Protein AF-A0A167XV17-F1 (afdb_monomer_lite)

pLDDT: mean 75.85, std 17.51, range [27.77, 93.88]

Secondary structure (DSSP, 8-state):
--SGGGT--HHHHHHTTS---EESSHHHHS---TTS--TT-EE--TTTHHHHHHHHHHHHHHHTTTPPPEEEE--HHHHHHTTSS-HHHHHHHHHHHHHHSSEEEEEEE--HHHHH---SHHHHHHHHHHHHHHHH-SEEEEEE--TT--BTTB-EEEEEEESS-EEEEEE---GGG--TT-----SEEEEEEEE-TTS-GGGS------------

Structure (mmCIF, N/CA/C/O backbone):
data_AF-A0A167XV17-F1
#
_entry.id   AF-A0A167XV17-F1
#
loop_
_atom_site.group_PDB
_atom_site.id
_atom_site.type_symbol
_atom_site.label_atom_id
_atom_site.label_alt_id
_atom_site.label_comp_id
_atom_site.label_asym_id
_atom_site.label_entity_id
_atom_site.label_seq_id
_atom_site.pdbx_PDB_ins_code
_atom_site.Cartn_x
_atom_site.Cartn_y
_atom_site.Cartn_z
_atom_site.occupancy
_atom_site.B_iso_or_equiv
_atom_site.auth_seq_id
_atom_site.auth_comp_id
_atom_site.auth_asym_id
_atom_site.auth_atom_id
_atom_site.pdbx_PDB_model_num
ATOM 1 N N . MET A 1 1 ? -15.671 -3.906 -5.254 1.00 39.69 1 MET A N 1
ATOM 2 C CA . MET A 1 1 ? -16.755 -4.899 -5.472 1.00 39.69 1 MET A CA 1
ATOM 3 C C . MET A 1 1 ? -16.238 -6.331 -5.742 1.00 39.69 1 MET A C 1
ATOM 5 O O . MET A 1 1 ? -17.002 -7.164 -6.201 1.00 39.69 1 MET A O 1
ATOM 9 N N . LEU A 1 2 ? -14.975 -6.669 -5.424 1.00 52.19 2 LEU A N 1
ATOM 10 C CA . LEU A 1 2 ? -14.403 -8.006 -5.691 1.00 52.19 2 LEU A CA 1
ATOM 11 C C . LEU A 1 2 ? -14.529 -8.989 -4.507 1.00 52.19 2 LEU A C 1
ATOM 13 O O . LEU A 1 2 ? -14.628 -10.195 -4.718 1.00 52.19 2 LEU A O 1
ATOM 17 N N . ILE A 1 3 ? -14.592 -8.495 -3.265 1.00 57.12 3 ILE A N 1
ATOM 18 C CA . ILE A 1 3 ? -14.511 -9.328 -2.049 1.00 57.12 3 ILE A CA 1
ATOM 19 C C . ILE A 1 3 ? -15.823 -10.078 -1.737 1.00 57.12 3 ILE A C 1
ATOM 21 O O . ILE A 1 3 ? -15.774 -11.245 -1.350 1.00 57.12 3 ILE A O 1
ATOM 25 N N . CYS A 1 4 ? -16.995 -9.482 -1.996 1.00 45.84 4 CYS A N 1
ATOM 26 C CA . CYS A 1 4 ? -18.289 -10.138 -1.741 1.00 45.84 4 CYS A CA 1
ATOM 27 C C . CYS A 1 4 ? -18.496 -11.410 -2.585 1.00 45.84 4 CYS A C 1
ATOM 29 O O . CYS A 1 4 ? -19.178 -12.336 -2.155 1.00 45.84 4 CYS A O 1
ATOM 31 N N . SER A 1 5 ? -17.849 -11.499 -3.754 1.00 49.81 5 SER A N 1
ATOM 32 C CA . SER A 1 5 ? -17.894 -12.687 -4.621 1.00 49.81 5 SER A CA 1
ATOM 33 C C . SER A 1 5 ? -17.217 -13.924 -4.007 1.00 49.81 5 SER A C 1
ATOM 35 O O . SER A 1 5 ? -17.479 -15.046 -4.431 1.00 49.81 5 SER A O 1
ATOM 37 N N . LYS A 1 6 ? -16.366 -13.739 -2.987 1.00 59.59 6 LYS A N 1
ATOM 38 C CA . LYS A 1 6 ? -15.606 -14.807 -2.317 1.00 59.59 6 LYS A CA 1
ATOM 39 C C . LYS A 1 6 ? -16.264 -15.303 -1.024 1.00 59.59 6 LYS A C 1
ATOM 41 O O . LYS A 1 6 ? -15.607 -15.950 -0.216 1.00 59.59 6 LYS A O 1
ATOM 46 N N . GLY A 1 7 ? -17.552 -15.010 -0.825 1.00 64.00 7 GLY A N 1
ATOM 47 C CA . GLY A 1 7 ? -18.313 -15.447 0.354 1.00 64.00 7 GLY A CA 1
ATOM 48 C C . GLY A 1 7 ? -18.037 -14.629 1.617 1.00 64.00 7 GLY A C 1
ATOM 49 O O . GLY A 1 7 ? -18.410 -15.044 2.712 1.00 64.00 7 GLY A O 1
ATOM 50 N N . LEU A 1 8 ? -17.385 -13.473 1.475 1.00 74.25 8 LEU A N 1
ATOM 51 C CA . LEU A 1 8 ? -17.054 -12.578 2.576 1.00 74.25 8 LEU A CA 1
ATOM 52 C C . LEU A 1 8 ? -18.022 -11.389 2.550 1.00 74.25 8 LEU A C 1
ATOM 54 O O . LEU A 1 8 ? -17.915 -10.499 1.708 1.00 74.25 8 LEU A O 1
ATOM 58 N N . ASP A 1 9 ? -19.011 -11.420 3.443 1.00 82.19 9 ASP A N 1
ATOM 59 C CA . ASP A 1 9 ? -20.058 -10.398 3.540 1.00 82.19 9 ASP A CA 1
ATOM 60 C C . ASP A 1 9 ? -19.530 -9.148 4.261 1.00 82.19 9 ASP A C 1
ATOM 62 O O . ASP A 1 9 ? -19.555 -9.040 5.492 1.00 82.19 9 ASP A O 1
ATOM 66 N N . LEU A 1 10 ? -19.016 -8.206 3.467 1.00 82.50 10 LEU A N 1
ATOM 67 C CA . LEU A 1 10 ? -18.483 -6.937 3.957 1.00 82.50 10 LEU A CA 1
ATOM 68 C C . LEU A 1 10 ? -19.549 -6.069 4.628 1.00 82.50 10 LEU A C 1
ATOM 70 O O . LEU A 1 10 ? -19.230 -5.389 5.600 1.00 82.50 10 LEU A O 1
ATOM 74 N N . ASP A 1 11 ? -20.802 -6.134 4.175 1.00 83.00 11 ASP A N 1
ATOM 75 C CA . ASP A 1 11 ? -21.888 -5.331 4.737 1.00 83.00 11 ASP A CA 1
ATOM 76 C C . ASP A 1 11 ? -22.218 -5.800 6.158 1.00 83.00 11 ASP A C 1
ATOM 78 O O . ASP A 1 11 ? -22.408 -4.995 7.075 1.00 83.00 11 ASP A O 1
ATOM 82 N N . SER A 1 12 ? -22.244 -7.118 6.376 1.00 85.62 12 SER A N 1
ATOM 83 C CA . SER A 1 12 ? -22.399 -7.691 7.715 1.00 85.62 12 SER A CA 1
ATOM 84 C C . SER A 1 12 ? -21.211 -7.371 8.622 1.00 85.62 12 SER A C 1
ATOM 86 O O . SER A 1 12 ? -21.411 -7.060 9.798 1.00 85.62 12 SER A O 1
ATOM 88 N N . LEU A 1 13 ? -19.981 -7.400 8.101 1.00 85.25 13 LEU A N 1
ATOM 89 C CA . LEU A 1 13 ? -18.792 -7.040 8.879 1.00 85.25 13 LEU A CA 1
ATOM 90 C C . LEU 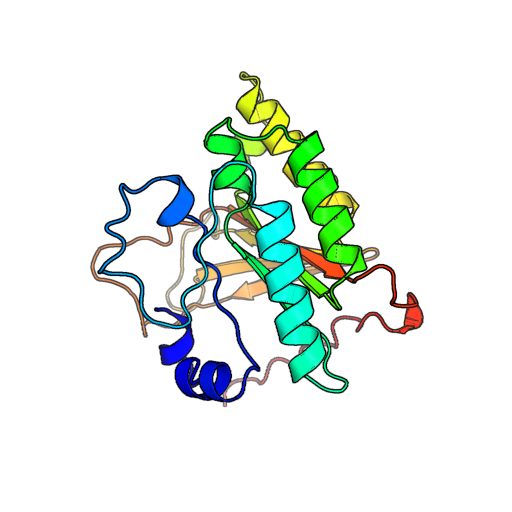A 1 13 ? -18.747 -5.549 9.224 1.00 85.25 13 LEU A C 1
ATOM 92 O O . LEU A 1 13 ? -18.356 -5.202 10.340 1.00 85.25 13 LEU A O 1
ATOM 96 N N . GLN A 1 14 ? -19.191 -4.677 8.320 1.00 85.62 14 GLN A N 1
ATOM 97 C CA . GLN A 1 14 ? -19.296 -3.242 8.568 1.00 85.62 14 GLN A CA 1
ATOM 98 C C . GLN A 1 14 ? -20.344 -2.952 9.647 1.00 85.62 14 GLN A C 1
ATOM 100 O O . GLN A 1 14 ? -20.058 -2.232 10.599 1.00 85.62 14 GLN A O 1
ATOM 105 N N . LYS A 1 15 ? -21.517 -3.603 9.595 1.00 85.19 15 LYS A N 1
ATOM 106 C CA . LYS A 1 15 ? -22.543 -3.509 10.657 1.00 85.19 15 LYS A CA 1
ATOM 107 C C . LYS A 1 15 ? -22.042 -3.987 12.022 1.00 85.19 15 LYS A C 1
ATOM 109 O O . LYS A 1 15 ? -22.502 -3.504 13.051 1.00 85.19 15 LYS A O 1
ATOM 114 N N . GLN A 1 16 ? -21.112 -4.939 12.037 1.00 86.19 16 GLN A N 1
ATOM 115 C CA . GLN A 1 16 ? -20.470 -5.439 13.254 1.00 86.19 16 GLN A CA 1
ATOM 116 C C . GLN A 1 16 ? -19.276 -4.580 13.706 1.00 86.19 16 GLN A C 1
ATOM 118 O O . GLN A 1 16 ? -18.636 -4.935 14.692 1.00 86.19 16 GLN A O 1
ATOM 123 N N . ASN A 1 17 ? -18.956 -3.481 13.007 1.00 85.25 17 ASN A N 1
ATOM 124 C CA . ASN A 1 17 ? -17.747 -2.673 13.210 1.00 85.25 17 ASN A CA 1
ATOM 125 C C . ASN A 1 17 ? -16.453 -3.507 13.167 1.00 85.25 17 ASN A C 1
ATOM 127 O O . ASN A 1 17 ? -15.521 -3.273 13.926 1.00 85.25 17 ASN A O 1
ATOM 131 N N . ARG A 1 18 ? -16.405 -4.523 12.302 1.00 86.44 18 ARG A N 1
ATOM 132 C CA . ARG A 1 18 ? -15.228 -5.388 12.095 1.00 86.44 18 ARG A CA 1
ATOM 133 C C . ARG A 1 18 ? -14.518 -5.123 10.774 1.00 86.44 18 ARG A C 1
ATOM 135 O O . ARG A 1 18 ? -13.458 -5.690 10.527 1.00 86.44 18 ARG A O 1
ATOM 142 N N . PHE A 1 19 ? -15.110 -4.287 9.934 1.00 89.06 19 PHE A N 1
ATOM 143 C CA . PHE A 1 19 ? -14.572 -3.862 8.657 1.00 89.06 19 PHE A CA 1
ATOM 144 C C . PHE A 1 19 ? -14.895 -2.385 8.459 1.00 89.06 19 PHE A C 1
ATOM 146 O O . PHE A 1 19 ? -16.007 -1.948 8.756 1.00 89.06 19 PHE A O 1
ATOM 153 N N . LEU A 1 20 ? -13.920 -1.636 7.957 1.00 91.00 20 LEU A N 1
ATOM 154 C CA . LEU A 1 20 ? -14.072 -0.238 7.596 1.00 91.00 20 LEU A CA 1
ATOM 155 C C . LEU A 1 20 ? -13.387 -0.028 6.250 1.00 91.00 20 LEU A C 1
ATOM 157 O O . LEU A 1 20 ? -12.200 -0.318 6.109 1.00 91.00 20 LEU A O 1
ATOM 161 N N . PHE A 1 21 ? -14.147 0.454 5.272 1.00 91.12 21 PHE A N 1
ATOM 162 C CA . PHE A 1 21 ? -13.616 0.850 3.977 1.00 91.12 21 PHE A CA 1
ATOM 163 C C . PHE A 1 21 ? -13.382 2.357 3.973 1.00 91.12 21 PHE A C 1
ATOM 165 O O . PHE A 1 21 ? -14.257 3.123 4.378 1.00 91.12 21 PHE A O 1
ATOM 172 N N . VAL A 1 22 ? -12.201 2.762 3.517 1.00 91.81 22 VAL A N 1
ATOM 173 C CA . VAL A 1 22 ? -11.843 4.165 3.331 1.00 91.81 22 VAL A CA 1
ATOM 174 C C . VAL A 1 22 ? -11.629 4.387 1.842 1.00 91.81 22 VAL A C 1
ATOM 176 O O . VAL A 1 22 ? -10.744 3.779 1.244 1.00 91.81 22 VAL A O 1
ATOM 179 N N . ASP A 1 23 ? -12.451 5.239 1.243 1.00 89.75 23 ASP A N 1
ATOM 180 C CA . ASP A 1 23 ? -12.335 5.601 -0.163 1.00 89.75 23 ASP A CA 1
ATOM 181 C C . ASP A 1 23 ? -11.215 6.633 -0.339 1.00 89.75 23 ASP A C 1
ATOM 183 O O . ASP A 1 23 ? -11.299 7.764 0.152 1.00 89.75 23 ASP A O 1
ATOM 187 N N . GLY A 1 24 ? -10.155 6.220 -1.033 1.00 86.19 24 GLY A N 1
ATOM 188 C CA . GLY A 1 24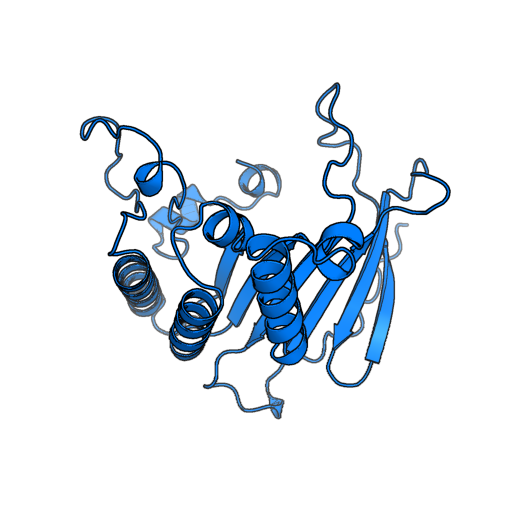 ? -8.990 7.050 -1.313 1.00 86.19 24 GLY A CA 1
ATOM 189 C C . GLY A 1 24 ? -9.034 7.828 -2.625 1.00 86.19 24 GLY A C 1
ATOM 190 O O . GLY A 1 24 ? -8.100 8.570 -2.885 1.00 86.19 24 GLY A O 1
ATOM 191 N N . LEU A 1 25 ? -10.072 7.691 -3.453 1.00 84.38 25 LEU A N 1
ATOM 192 C CA . LEU A 1 25 ? -10.128 8.337 -4.769 1.00 84.38 25 LEU A CA 1
ATOM 193 C C . LEU A 1 25 ? -11.218 9.401 -4.835 1.00 84.38 25 LEU A C 1
ATOM 195 O O . LEU A 1 25 ? -10.941 10.541 -5.207 1.00 84.38 25 LEU A O 1
ATOM 199 N N . THR A 1 26 ? -12.447 9.063 -4.441 1.00 85.12 26 THR A N 1
ATOM 200 C CA . THR A 1 26 ? -13.608 9.938 -4.654 1.00 85.12 26 THR A CA 1
ATOM 201 C C . THR A 1 26 ? -13.448 11.269 -3.925 1.00 85.12 26 THR A C 1
ATOM 203 O O . THR A 1 26 ? -13.715 12.322 -4.495 1.00 85.12 26 THR A O 1
ATOM 206 N N . GLY A 1 27 ? -12.968 11.249 -2.678 1.00 82.31 27 GLY A N 1
ATOM 207 C CA . GLY A 1 27 ? -12.787 12.476 -1.897 1.00 82.31 27 GLY A CA 1
ATOM 208 C C . GLY A 1 27 ? -11.519 13.268 -2.190 1.00 82.31 27 GLY A C 1
ATOM 209 O O . GLY A 1 27 ? -11.455 14.442 -1.824 1.00 82.31 27 GLY A O 1
ATOM 210 N N . LEU A 1 28 ? -10.543 12.659 -2.864 1.00 84.19 28 LEU A N 1
ATOM 211 C CA . LEU A 1 28 ? -9.323 13.344 -3.286 1.00 84.19 28 LEU A CA 1
ATOM 212 C C . LEU A 1 28 ? -9.479 13.975 -4.673 1.00 84.19 28 LEU A C 1
ATOM 214 O O . LEU A 1 28 ? -8.996 15.084 -4.884 1.00 84.19 28 LEU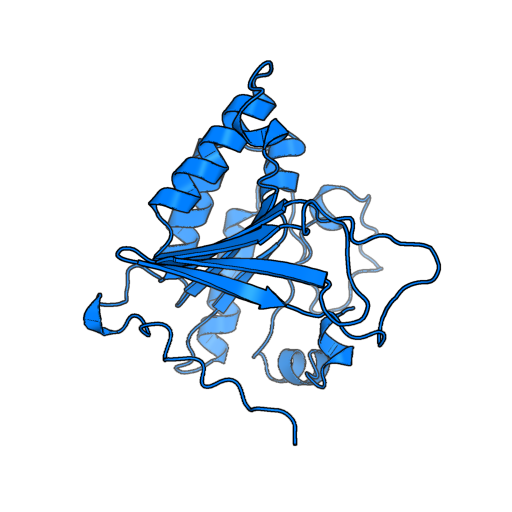 A O 1
ATOM 218 N N . TYR A 1 29 ? -10.176 13.304 -5.597 1.00 83.12 29 TYR A N 1
ATOM 219 C CA . TYR A 1 29 ? -10.107 13.634 -7.026 1.00 83.12 29 TYR A CA 1
ATOM 220 C C . TYR A 1 29 ? -11.456 13.874 -7.706 1.00 83.12 29 TYR A C 1
ATOM 222 O O . TYR A 1 29 ? -11.480 14.369 -8.835 1.00 83.12 29 TYR A O 1
ATOM 230 N N . CYS A 1 30 ? -12.584 13.552 -7.067 1.00 83.38 30 CYS A N 1
ATOM 231 C CA . CYS A 1 30 ? -13.901 13.821 -7.639 1.00 83.38 30 CYS A CA 1
ATOM 232 C C . CYS A 1 30 ? -14.567 15.035 -6.971 1.00 83.38 30 CYS A C 1
ATOM 234 O O . CYS A 1 30 ? -14.455 15.224 -5.758 1.00 83.38 30 CYS A O 1
ATOM 236 N N . PRO A 1 31 ? -15.313 15.855 -7.734 1.00 73.25 31 PRO A N 1
ATOM 237 C CA . PRO A 1 31 ? -16.194 16.855 -7.149 1.00 73.25 31 PRO A CA 1
ATOM 238 C C . PRO A 1 31 ? -17.305 16.127 -6.384 1.00 73.25 31 PRO A C 1
ATOM 240 O O . PRO A 1 31 ? -18.216 15.555 -6.978 1.00 73.25 31 PRO A O 1
ATOM 243 N N . MET A 1 32 ? -17.185 16.081 -5.059 1.00 66.12 32 MET A N 1
ATOM 244 C CA . MET A 1 32 ? -18.103 15.327 -4.212 1.00 66.12 32 MET A CA 1
ATOM 245 C C . MET A 1 32 ? -19.374 16.146 -3.952 1.00 66.12 32 MET A C 1
ATOM 247 O O . MET A 1 32 ? -19.307 17.221 -3.350 1.00 66.12 32 MET A O 1
ATOM 251 N N . ASP A 1 33 ? -20.535 15.626 -4.355 1.00 65.88 33 ASP A N 1
ATOM 252 C CA . ASP A 1 33 ? -21.823 16.156 -3.906 1.00 65.88 33 ASP A CA 1
ATOM 253 C C . ASP A 1 33 ? -22.129 15.570 -2.526 1.00 65.88 33 ASP A C 1
ATOM 255 O O . ASP A 1 33 ? -22.277 14.353 -2.373 1.00 65.88 33 ASP A O 1
ATOM 259 N N . LYS A 1 34 ? -22.220 16.432 -1.506 1.00 62.41 34 LYS A N 1
ATOM 260 C CA . LYS A 1 34 ? -22.392 16.030 -0.093 1.00 62.41 34 LYS A CA 1
ATOM 261 C C . LYS A 1 34 ? -23.627 15.151 0.153 1.00 62.41 34 LYS A C 1
ATOM 263 O O . LYS A 1 34 ? -23.676 14.463 1.168 1.00 62.41 34 LYS A O 1
ATOM 268 N N . ASP A 1 35 ? -24.572 15.136 -0.784 1.00 59.41 35 ASP A N 1
ATOM 269 C CA . ASP A 1 35 ? -25.817 14.369 -0.722 1.00 59.41 35 ASP A CA 1
ATOM 270 C C . ASP A 1 35 ? -25.675 12.900 -1.174 1.00 59.41 35 ASP A C 1
ATOM 272 O O . ASP A 1 35 ? -26.574 12.096 -0.928 1.00 59.41 35 ASP A O 1
ATOM 276 N N . THR A 1 36 ? -24.559 12.517 -1.812 1.00 61.16 36 THR A N 1
ATOM 277 C CA . THR A 1 36 ? -24.321 11.128 -2.271 1.00 61.16 36 THR A CA 1
ATOM 278 C C . THR A 1 36 ? -23.582 10.242 -1.268 1.00 61.16 36 THR A C 1
ATOM 280 O O . THR A 1 36 ? -23.620 9.017 -1.399 1.00 61.16 36 THR A O 1
ATOM 283 N N . ALA A 1 37 ? -22.954 10.831 -0.249 1.00 61.38 37 ALA A N 1
ATOM 284 C CA . ALA A 1 37 ? -22.263 10.089 0.799 1.00 61.38 37 ALA A CA 1
ATOM 285 C C . ALA A 1 37 ? -23.280 9.407 1.725 1.00 61.38 37 ALA A C 1
ATOM 287 O O . ALA A 1 37 ? -24.103 10.071 2.364 1.00 61.38 37 ALA A O 1
ATOM 288 N N . LYS A 1 38 ? -23.234 8.074 1.828 1.00 65.06 38 LYS A N 1
ATOM 289 C CA . LYS A 1 38 ? -24.078 7.366 2.793 1.00 65.06 38 LYS A CA 1
ATOM 290 C C . LYS A 1 38 ? -23.519 7.570 4.198 1.00 65.06 38 LYS A C 1
ATOM 292 O O . LYS A 1 38 ? -22.320 7.748 4.410 1.00 65.06 38 LYS A O 1
ATOM 297 N N . SER A 1 39 ? -24.406 7.514 5.191 1.00 58.69 39 SER A N 1
ATOM 298 C CA . SER A 1 39 ? -24.008 7.536 6.600 1.00 58.69 39 SER A CA 1
ATOM 299 C C . SER A 1 39 ? -23.139 6.307 6.899 1.00 58.69 39 SER A C 1
ATOM 301 O O . SER A 1 39 ? -23.649 5.189 6.931 1.00 58.69 39 SER A O 1
ATOM 303 N N . GLY A 1 40 ? -21.830 6.517 7.063 1.00 68.12 40 GLY A N 1
ATOM 304 C CA . GLY A 1 40 ? -20.846 5.461 7.327 1.00 68.12 40 GLY A CA 1
ATOM 305 C C . GLY A 1 40 ? -19.699 5.379 6.318 1.00 68.12 40 GLY A C 1
ATOM 306 O O . GLY A 1 40 ? -18.721 4.690 6.601 1.00 68.12 40 GLY A O 1
ATOM 307 N N . ASP A 1 41 ? -19.782 6.089 5.191 1.00 79.62 41 ASP A N 1
ATOM 308 C CA . ASP A 1 41 ? -18.684 6.150 4.227 1.00 79.62 41 ASP A CA 1
ATOM 309 C C . ASP A 1 41 ? -17.579 7.088 4.742 1.00 79.62 41 ASP A C 1
ATOM 311 O O . ASP A 1 41 ? -17.844 8.212 5.183 1.00 79.62 41 ASP A O 1
ATOM 315 N N . VAL A 1 42 ? -16.327 6.628 4.696 1.00 87.75 42 VAL A N 1
ATOM 316 C CA . VAL A 1 42 ? -15.150 7.422 5.069 1.00 87.75 42 VAL A CA 1
ATOM 317 C C . VAL A 1 42 ? -14.364 7.733 3.806 1.00 87.75 42 VAL A C 1
ATOM 319 O O . VAL A 1 42 ? -13.925 6.824 3.108 1.00 87.75 42 VAL A O 1
ATOM 322 N N . PHE A 1 43 ? -14.161 9.017 3.529 1.00 89.50 43 PHE A N 1
ATOM 323 C CA . PHE A 1 43 ? -13.432 9.487 2.354 1.00 89.50 43 PHE A CA 1
ATOM 324 C C . PHE A 1 43 ? -12.136 10.166 2.777 1.00 89.50 43 PHE A C 1
ATOM 326 O O . PHE A 1 43 ? -12.129 10.968 3.716 1.00 89.50 43 PHE A O 1
ATOM 333 N N . LEU A 1 44 ? -11.048 9.887 2.064 1.00 89.12 44 LEU A N 1
ATOM 334 C CA . LEU A 1 44 ? -9.839 10.690 2.179 1.00 89.12 44 LEU A CA 1
ATOM 335 C C . LEU A 1 44 ? -10.077 12.073 1.572 1.00 89.12 44 LEU A C 1
ATOM 337 O O . LEU A 1 44 ? -10.745 12.213 0.551 1.00 89.12 44 LEU A O 1
ATOM 341 N N . GLN A 1 45 ? -9.515 13.093 2.213 1.00 85.75 45 GLN A N 1
ATOM 342 C CA . GLN A 1 45 ? -9.518 14.467 1.720 1.00 85.75 45 GLN A CA 1
ATOM 343 C C . GLN A 1 45 ? -8.087 14.996 1.702 1.00 85.75 45 GLN A C 1
ATOM 345 O O . GLN A 1 45 ? -7.282 14.654 2.582 1.00 85.75 45 GLN A O 1
ATOM 350 N N . GLN A 1 46 ? -7.789 15.857 0.730 1.00 78.75 46 GLN A N 1
ATOM 351 C CA . GLN A 1 46 ? -6.473 16.475 0.590 1.00 78.75 46 GLN A CA 1
ATOM 352 C C . GLN A 1 46 ? -6.037 17.136 1.909 1.00 78.75 46 GLN A C 1
ATOM 354 O O . GLN A 1 46 ? -6.830 17.770 2.606 1.00 78.75 46 GLN A O 1
ATOM 359 N N . GLY A 1 47 ? -4.777 16.921 2.297 1.00 81.62 47 GLY A N 1
ATOM 360 C CA . GLY A 1 47 ? -4.192 17.457 3.533 1.00 81.62 47 GLY A CA 1
ATOM 361 C C . GLY A 1 47 ? -4.623 16.776 4.842 1.00 81.62 47 GLY A C 1
ATOM 362 O O . GLY A 1 47 ? -4.045 17.069 5.885 1.00 81.62 47 GLY A O 1
ATOM 363 N N . SER A 1 48 ? -5.587 15.847 4.821 1.00 86.44 48 SER A N 1
ATOM 364 C CA . SER A 1 48 ? -6.070 15.148 6.029 1.00 86.44 48 SER A CA 1
ATOM 365 C C . SER A 1 48 ? -5.899 13.629 5.994 1.00 86.44 48 SER A C 1
ATOM 367 O O . SER A 1 48 ? -6.272 12.961 6.957 1.00 86.44 48 SER A O 1
ATOM 369 N N . VAL A 1 49 ? -5.302 13.082 4.928 1.00 89.75 49 VAL A N 1
ATOM 370 C CA . VAL A 1 49 ? -5.124 11.634 4.704 1.00 89.75 49 VAL A CA 1
ATOM 371 C C . VAL A 1 49 ? -4.646 10.916 5.967 1.00 89.75 49 VAL A C 1
ATOM 373 O O . VAL A 1 49 ? -5.299 9.992 6.447 1.00 89.75 49 VAL A O 1
ATOM 376 N N . GLY A 1 50 ? -3.552 11.396 6.562 1.00 90.69 50 GLY A N 1
ATOM 377 C CA . GLY A 1 50 ? -2.976 10.793 7.760 1.00 90.69 50 GLY A CA 1
ATOM 378 C C . GLY A 1 50 ? -3.915 10.778 8.967 1.00 90.69 50 GLY A C 1
ATOM 379 O O . GLY A 1 50 ? -4.038 9.742 9.614 1.00 90.69 50 GLY A O 1
ATOM 380 N N . ALA A 1 51 ? -4.591 11.896 9.238 1.00 92.06 51 ALA A N 1
ATOM 381 C CA . ALA A 1 51 ? -5.502 12.034 10.373 1.00 92.06 51 ALA A CA 1
ATOM 382 C C . ALA A 1 51 ? -6.781 11.201 10.190 1.00 92.06 51 ALA A C 1
ATOM 384 O O . ALA A 1 51 ? -7.284 10.608 11.145 1.00 92.06 51 ALA A O 1
ATOM 385 N N . THR A 1 52 ? -7.294 11.130 8.959 1.00 93.31 52 THR A N 1
ATOM 386 C CA . THR A 1 52 ? -8.467 10.322 8.611 1.00 93.31 52 THR A CA 1
ATOM 387 C C . THR A 1 52 ? -8.174 8.835 8.784 1.00 93.31 52 THR A C 1
ATOM 389 O O . THR A 1 52 ? -8.979 8.125 9.387 1.00 93.31 52 THR A O 1
ATOM 392 N N . LEU A 1 53 ? -6.998 8.371 8.345 1.00 93.88 53 LEU A N 1
ATOM 393 C CA . LEU A 1 53 ? -6.568 6.986 8.545 1.00 93.88 53 LEU A CA 1
ATOM 394 C C . LEU A 1 53 ? -6.338 6.658 10.028 1.00 93.88 53 LEU A C 1
ATOM 396 O O . LEU A 1 53 ? -6.814 5.624 10.490 1.00 93.88 53 LEU A O 1
ATOM 400 N N . ASP A 1 54 ? -5.700 7.545 10.800 1.00 93.00 54 ASP A N 1
ATOM 401 C CA . ASP A 1 54 ? -5.517 7.344 12.248 1.00 93.00 54 ASP A CA 1
ATOM 402 C C . ASP A 1 54 ? -6.859 7.221 12.977 1.00 93.00 54 ASP A C 1
ATOM 404 O O . ASP A 1 54 ? -7.052 6.342 13.821 1.00 93.00 54 ASP A O 1
ATOM 408 N N . LYS A 1 55 ? -7.818 8.088 12.631 1.00 92.88 55 LYS A N 1
ATOM 409 C CA . LYS A 1 55 ? -9.168 8.047 13.192 1.00 92.88 55 LYS A CA 1
ATOM 410 C C . LYS A 1 55 ? -9.869 6.732 12.846 1.00 92.88 55 LYS A C 1
ATOM 412 O O . LYS A 1 55 ? -10.404 6.090 13.749 1.00 92.88 55 LYS A O 1
ATOM 417 N N . ALA A 1 56 ? -9.815 6.318 11.581 1.00 92.31 56 ALA A N 1
ATOM 418 C CA . ALA A 1 56 ? -10.400 5.070 11.096 1.00 92.31 56 ALA A CA 1
ATOM 419 C C . ALA A 1 56 ? -9.819 3.841 11.822 1.00 92.31 56 ALA A C 1
ATOM 421 O O . ALA A 1 56 ? -10.561 2.996 12.328 1.00 92.31 56 ALA A O 1
ATOM 422 N N . VAL A 1 57 ? -8.489 3.774 11.956 1.00 91.81 57 VAL A N 1
ATOM 423 C CA . VAL A 1 57 ? -7.799 2.707 12.697 1.00 91.81 57 VAL A CA 1
ATOM 424 C C . VAL A 1 57 ? -8.212 2.713 14.169 1.00 91.81 57 VAL A C 1
ATOM 426 O O . VAL A 1 57 ? -8.537 1.662 14.720 1.00 91.81 57 VAL A O 1
ATOM 429 N N . ALA A 1 58 ? -8.261 3.883 14.811 1.00 90.38 58 ALA A N 1
ATOM 430 C CA . ALA A 1 58 ? -8.641 3.995 16.215 1.00 90.38 58 ALA A CA 1
ATOM 431 C C . ALA A 1 58 ? -10.113 3.612 16.469 1.00 90.38 58 ALA A C 1
ATOM 433 O O . ALA A 1 58 ? -10.434 3.042 17.513 1.00 90.38 58 ALA A O 1
ATOM 434 N N . GLU A 1 59 ? -11.027 3.918 15.548 1.00 89.81 59 GLU A N 1
ATOM 435 C CA . GLU A 1 59 ? -12.433 3.493 15.614 1.00 89.81 59 GLU A CA 1
ATOM 436 C C . GLU A 1 59 ? -12.568 1.966 15.511 1.00 89.81 59 GLU A C 1
ATOM 438 O O . GLU A 1 59 ? -13.260 1.342 16.326 1.00 89.81 59 GLU A O 1
ATOM 443 N N . LEU A 1 60 ? -11.835 1.345 14.584 1.00 88.94 60 LEU A N 1
ATOM 444 C CA . LEU A 1 60 ? -11.832 -0.108 14.413 1.00 88.94 60 LEU A CA 1
ATOM 445 C C . LEU A 1 60 ? -11.147 -0.838 15.585 1.00 88.94 60 LEU A C 1
ATOM 447 O O . LEU A 1 60 ? -11.606 -1.890 16.035 1.00 88.94 60 LEU A O 1
ATOM 451 N N . ALA A 1 61 ? -10.080 -0.260 16.138 1.00 87.38 61 ALA A N 1
ATOM 452 C CA . ALA A 1 61 ? -9.381 -0.812 17.296 1.00 87.38 61 ALA A CA 1
ATOM 453 C C . ALA A 1 61 ? -10.261 -0.806 18.559 1.00 87.38 61 ALA A C 1
ATOM 455 O O . ALA A 1 61 ? -10.282 -1.789 19.302 1.00 87.38 61 ALA A O 1
ATOM 456 N N . ARG A 1 62 ? -11.033 0.270 18.790 1.00 85.44 62 ARG A N 1
ATOM 457 C CA . ARG A 1 62 ? -11.951 0.378 19.942 1.00 85.44 62 ARG A CA 1
ATOM 458 C C . ARG A 1 62 ? -13.104 -0.617 19.868 1.00 85.44 62 ARG A C 1
ATOM 460 O O . ARG A 1 62 ? -13.449 -1.227 20.876 1.00 85.44 62 ARG A O 1
ATOM 467 N N . SER A 1 63 ? -13.694 -0.781 18.688 1.00 80.75 63 SER A N 1
ATOM 468 C CA . SER A 1 63 ? -14.813 -1.708 18.471 1.00 80.75 63 SER A CA 1
ATOM 469 C C . SER A 1 63 ? -14.388 -3.174 18.552 1.00 80.75 63 SER A C 1
ATOM 471 O O . SER A 1 63 ? -15.168 -4.023 18.978 1.00 80.75 63 SER A O 1
ATOM 473 N N . SER A 1 64 ? -13.128 -3.471 18.229 1.00 70.62 64 SER A N 1
ATOM 474 C CA . SER A 1 64 ? -12.624 -4.841 18.191 1.00 70.62 64 SER A CA 1
ATOM 475 C C . SER A 1 64 ? -12.328 -5.460 19.564 1.00 70.62 64 SER A C 1
ATOM 477 O O . SER A 1 64 ? -12.042 -6.656 19.608 1.00 70.62 64 SER A O 1
ATOM 479 N N . GLY A 1 65 ? -12.373 -4.705 20.676 1.00 61.75 65 GLY A N 1
ATOM 480 C CA . GLY A 1 65 ? -12.279 -5.163 22.083 1.00 61.75 65 GLY A CA 1
ATOM 481 C C . GLY A 1 65 ? -10.958 -5.829 22.532 1.00 61.75 65 GLY A C 1
ATOM 482 O O . GLY A 1 65 ? -10.594 -5.759 23.703 1.00 61.75 65 GLY A O 1
ATOM 483 N N . ARG A 1 66 ? -10.253 -6.483 21.603 1.00 58.19 66 ARG A N 1
ATOM 484 C CA . ARG A 1 66 ? -8.957 -7.184 21.679 1.00 58.19 66 ARG A CA 1
ATOM 485 C C . ARG A 1 66 ? -8.406 -7.562 20.286 1.00 58.19 66 ARG A C 1
ATOM 487 O O . ARG A 1 66 ? -7.387 -8.244 20.195 1.00 58.19 66 ARG A O 1
ATOM 494 N N . GLY A 1 67 ? -9.112 -7.206 19.210 1.00 66.12 67 GLY A N 1
ATOM 495 C CA . GLY A 1 67 ? -8.796 -7.633 17.852 1.00 66.12 67 GLY A CA 1
ATOM 496 C C . GLY A 1 67 ? -7.586 -6.918 17.260 1.00 66.12 67 GLY A C 1
ATOM 497 O O . GLY A 1 67 ? -7.350 -5.734 17.480 1.00 66.12 67 GLY A O 1
ATOM 498 N N . LYS A 1 68 ? -6.822 -7.681 16.488 1.00 86.50 68 LYS A N 1
ATOM 499 C CA . LYS A 1 68 ? -5.704 -7.211 15.680 1.00 86.50 68 LYS A CA 1
ATOM 500 C C . LYS A 1 68 ? -6.250 -6.488 14.446 1.00 86.50 68 LYS A C 1
ATOM 502 O O . LYS A 1 68 ? -6.964 -7.106 13.660 1.00 86.50 68 LYS A O 1
ATOM 507 N N . VAL A 1 69 ? -5.915 -5.209 14.274 1.00 90.44 69 VAL A N 1
ATOM 508 C CA . VAL A 1 69 ? -6.287 -4.447 13.071 1.00 90.44 69 VAL A CA 1
ATOM 509 C C . VAL A 1 69 ? -5.322 -4.786 11.939 1.00 90.44 69 VAL A C 1
ATOM 511 O O . VAL A 1 69 ? -4.115 -4.596 12.083 1.00 90.44 69 VAL A O 1
ATOM 514 N N . VAL A 1 70 ? -5.858 -5.276 10.822 1.00 91.69 70 VAL A N 1
ATOM 515 C CA . VAL A 1 70 ? -5.115 -5.466 9.572 1.00 91.69 70 VAL A CA 1
ATOM 516 C C . VAL A 1 70 ? -5.479 -4.322 8.639 1.00 91.69 70 VAL A C 1
ATOM 518 O O . VAL A 1 70 ? -6.648 -4.164 8.291 1.00 91.69 70 VAL A O 1
ATOM 521 N N . LEU A 1 71 ? -4.488 -3.526 8.255 1.00 93.38 71 LEU A N 1
ATOM 522 C CA . LEU A 1 71 ? -4.659 -2.438 7.303 1.00 93.38 71 LEU A CA 1
ATOM 523 C C . LEU A 1 71 ? -4.218 -2.902 5.918 1.00 93.38 71 LEU A C 1
ATOM 525 O O . LEU A 1 71 ? -3.115 -3.419 5.766 1.00 93.38 71 LEU A O 1
ATOM 529 N N . VAL A 1 72 ? -5.073 -2.707 4.918 1.00 93.25 72 VAL A N 1
ATOM 530 C CA . VAL A 1 72 ? -4.740 -2.952 3.513 1.00 93.25 72 VAL A CA 1
ATOM 531 C C . VAL A 1 72 ? -4.711 -1.609 2.800 1.00 93.25 72 VAL A C 1
ATOM 533 O O . VAL A 1 72 ? -5.708 -0.890 2.814 1.00 93.25 72 VAL A O 1
ATOM 536 N N . LEU A 1 73 ? -3.565 -1.267 2.220 1.00 92.69 73 LEU A N 1
ATOM 537 C CA . LEU A 1 73 ? -3.359 -0.056 1.432 1.00 92.69 73 LEU A CA 1
ATOM 538 C C . LEU A 1 73 ? -3.162 -0.477 -0.019 1.00 92.69 73 LEU A C 1
ATOM 540 O O . LEU A 1 73 ? -2.160 -1.108 -0.352 1.00 92.69 73 LEU A O 1
ATOM 544 N N . ASP A 1 74 ? -4.150 -0.172 -0.850 1.00 90.62 74 ASP A N 1
ATOM 545 C CA . ASP A 1 74 ? -4.150 -0.555 -2.257 1.00 90.62 74 ASP A CA 1
ATOM 546 C C . ASP A 1 74 ? -3.627 0.597 -3.125 1.00 90.62 74 ASP A C 1
ATOM 548 O O . ASP A 1 74 ? -4.084 1.729 -2.980 1.00 90.62 74 ASP A O 1
ATOM 552 N N . GLN A 1 75 ? -2.667 0.296 -3.999 1.00 87.12 75 GLN A N 1
ATOM 553 C CA . GLN A 1 75 ? -2.059 1.188 -4.986 1.00 87.12 75 GLN A CA 1
ATOM 554 C C . GLN A 1 75 ? -1.533 2.500 -4.390 1.00 87.12 75 GLN A C 1
ATOM 556 O O . GLN A 1 75 ? -1.874 3.598 -4.832 1.00 87.12 75 GLN A O 1
ATOM 561 N N . MET A 1 76 ? -0.680 2.399 -3.366 1.00 86.12 76 MET A N 1
ATOM 562 C CA . MET A 1 76 ? -0.084 3.583 -2.723 1.00 86.12 76 MET A CA 1
ATOM 563 C C . MET A 1 76 ? 0.793 4.402 -3.690 1.00 86.12 76 MET A C 1
ATOM 565 O O . MET A 1 76 ? 0.966 5.609 -3.537 1.00 86.12 76 MET A O 1
ATOM 569 N N . ASP A 1 77 ? 1.320 3.753 -4.718 1.00 86.56 77 ASP A N 1
ATOM 570 C CA . ASP A 1 77 ? 2.028 4.371 -5.833 1.00 86.56 77 ASP A CA 1
ATOM 571 C C . ASP A 1 77 ? 1.160 5.280 -6.702 1.00 86.56 77 ASP A C 1
ATOM 573 O O . ASP A 1 77 ? 1.674 6.260 -7.235 1.00 86.56 77 ASP A O 1
ATOM 577 N N . ALA A 1 78 ? -0.148 5.033 -6.800 1.00 86.56 78 ALA A N 1
ATOM 578 C CA . ALA A 1 78 ? -1.050 5.966 -7.467 1.00 86.56 78 ALA A CA 1
ATOM 579 C C . ALA A 1 78 ? -1.043 7.329 -6.757 1.00 86.56 78 ALA A C 1
ATOM 581 O O . ALA A 1 78 ? -1.025 8.362 -7.417 1.00 86.56 78 ALA A O 1
ATOM 582 N N . TRP A 1 79 ? -0.971 7.346 -5.422 1.00 86.44 79 TRP A N 1
ATOM 583 C CA . TRP A 1 79 ? -0.898 8.588 -4.648 1.00 86.44 79 TRP A CA 1
ATOM 584 C C . TRP A 1 79 ? 0.411 9.356 -4.896 1.00 86.44 79 TRP A C 1
ATOM 586 O O . TRP A 1 79 ? 0.387 10.579 -5.046 1.00 86.44 79 TRP A O 1
ATOM 596 N N . LEU A 1 80 ? 1.535 8.643 -5.037 1.00 87.44 80 LEU A N 1
ATOM 597 C CA . LEU A 1 80 ? 2.815 9.227 -5.464 1.00 87.44 80 LEU A CA 1
ATOM 598 C C . LEU A 1 80 ? 2.748 9.753 -6.905 1.00 87.44 80 LEU A C 1
ATOM 600 O O . LEU A 1 80 ? 3.232 10.847 -7.189 1.00 87.44 80 LEU A O 1
ATOM 604 N N . ALA A 1 81 ? 2.109 9.009 -7.812 1.00 87.44 81 ALA A N 1
ATOM 605 C CA . ALA A 1 81 ? 1.961 9.376 -9.220 1.00 87.44 81 ALA A CA 1
ATOM 606 C C . ALA A 1 81 ? 1.169 10.673 -9.430 1.00 87.44 81 ALA A C 1
ATOM 608 O O . ALA A 1 81 ? 1.433 11.403 -10.387 1.00 87.44 81 ALA A O 1
ATOM 609 N N . MET A 1 82 ? 0.247 11.001 -8.519 1.00 84.75 82 MET A N 1
ATOM 610 C CA . MET A 1 82 ? -0.478 12.275 -8.545 1.00 84.75 82 MET A CA 1
ATOM 611 C C . MET A 1 82 ? 0.408 13.482 -8.191 1.00 84.75 82 MET A C 1
ATOM 613 O O . MET A 1 82 ? -0.016 14.620 -8.386 1.00 84.75 82 MET A O 1
ATOM 617 N N . GLY A 1 83 ? 1.633 13.263 -7.695 1.00 78.62 83 GLY A N 1
ATOM 618 C CA . GLY A 1 83 ? 2.588 14.323 -7.353 1.00 78.62 83 GLY A CA 1
ATOM 619 C C . GLY A 1 83 ? 2.182 15.158 -6.136 1.00 78.62 83 GLY A C 1
ATOM 620 O O . GLY A 1 83 ? 2.727 16.239 -5.922 1.00 78.62 83 GLY A O 1
ATOM 621 N N . GLU A 1 84 ? 1.209 14.681 -5.357 1.00 79.50 84 GLU A N 1
ATOM 622 C CA . GLU A 1 84 ? 0.687 15.377 -4.176 1.00 79.50 84 GLU A CA 1
ATOM 623 C C . GLU A 1 84 ? 1.513 15.113 -2.917 1.00 79.50 84 GLU A C 1
ATOM 625 O O . GLU A 1 84 ? 1.429 15.881 -1.959 1.00 79.50 84 GLU A O 1
ATOM 630 N N . VAL A 1 85 ? 2.284 14.025 -2.907 1.00 87.56 85 VAL A N 1
ATOM 631 C CA . VAL A 1 85 ? 3.105 13.619 -1.771 1.00 87.56 85 VAL A CA 1
ATOM 632 C C . VAL A 1 85 ? 4.473 13.170 -2.264 1.00 87.56 85 VAL A C 1
ATOM 634 O O . VAL A 1 85 ? 4.583 12.520 -3.303 1.00 87.56 85 VAL A O 1
ATOM 637 N N . SER A 1 86 ? 5.512 13.497 -1.505 1.00 89.81 86 SER A N 1
ATOM 638 C CA . SER A 1 86 ? 6.853 12.973 -1.757 1.00 89.81 86 SER A CA 1
ATOM 639 C C . SER A 1 86 ? 7.006 11.542 -1.239 1.00 89.81 86 SER A C 1
ATOM 641 O O . SER A 1 86 ? 6.354 11.132 -0.273 1.00 89.81 86 SER A O 1
ATOM 643 N N . CYS A 1 87 ? 7.959 10.799 -1.806 1.00 90.56 87 CYS A N 1
ATOM 644 C CA . CYS A 1 87 ? 8.360 9.477 -1.305 1.00 90.56 87 CYS A CA 1
ATOM 645 C C . CYS A 1 87 ? 8.613 9.459 0.220 1.00 90.56 87 CYS A C 1
ATOM 647 O O . CYS A 1 87 ? 8.140 8.569 0.928 1.00 90.56 87 CYS A O 1
ATOM 649 N N . MET A 1 88 ? 9.293 10.480 0.754 1.00 91.62 88 MET A N 1
ATOM 650 C CA . MET A 1 88 ? 9.582 10.593 2.189 1.00 91.62 88 MET A CA 1
ATOM 651 C C . MET A 1 88 ? 8.309 10.755 3.032 1.00 91.62 88 MET A C 1
ATOM 653 O O . MET A 1 88 ? 8.170 10.131 4.083 1.00 91.62 88 MET A O 1
ATOM 657 N N . GLU A 1 89 ? 7.364 11.585 2.591 1.00 92.12 89 GLU A N 1
ATOM 658 C CA . GLU A 1 89 ? 6.092 11.783 3.294 1.00 92.12 89 GLU A CA 1
ATOM 659 C C . GLU A 1 89 ? 5.234 10.516 3.279 1.00 92.12 89 GLU A C 1
ATOM 661 O O . GLU A 1 89 ? 4.642 10.169 4.306 1.00 92.12 89 GLU A O 1
ATOM 666 N N . ALA A 1 90 ? 5.220 9.790 2.157 1.00 92.25 90 ALA A N 1
ATOM 667 C CA . ALA A 1 90 ? 4.547 8.501 2.057 1.00 92.25 90 ALA A CA 1
ATOM 668 C C . ALA A 1 90 ? 5.161 7.467 3.015 1.00 92.25 90 ALA A C 1
ATOM 670 O O . ALA A 1 90 ? 4.429 6.833 3.774 1.00 92.25 90 ALA A O 1
ATOM 671 N N . LEU A 1 91 ? 6.492 7.339 3.063 1.00 92.94 91 LEU A N 1
ATOM 672 C CA . LEU A 1 91 ? 7.172 6.432 3.999 1.00 92.94 91 LEU A CA 1
ATOM 673 C C . LEU A 1 91 ? 6.897 6.803 5.463 1.00 92.94 91 LEU A C 1
ATOM 675 O O . LEU A 1 91 ? 6.592 5.932 6.275 1.00 92.94 91 LEU A O 1
ATOM 679 N N . ASN A 1 92 ? 6.910 8.095 5.800 1.00 93.81 92 ASN A N 1
ATOM 680 C CA . ASN A 1 92 ? 6.574 8.561 7.148 1.00 93.81 92 ASN A CA 1
ATOM 681 C C . ASN A 1 92 ? 5.123 8.228 7.536 1.00 93.81 92 ASN A C 1
ATOM 683 O O . ASN A 1 92 ? 4.864 7.830 8.676 1.00 93.81 92 ASN A O 1
ATOM 687 N N . LEU A 1 93 ? 4.171 8.359 6.602 1.00 93.00 93 LEU A N 1
ATOM 688 C CA . LEU A 1 93 ? 2.791 7.910 6.802 1.00 93.00 93 LEU A CA 1
ATOM 689 C C . LEU A 1 93 ? 2.745 6.402 7.070 1.00 93.00 93 LEU A C 1
ATOM 691 O O . LEU A 1 93 ? 2.097 5.982 8.026 1.00 93.00 93 LEU A O 1
ATOM 695 N N . VAL A 1 94 ? 3.440 5.598 6.262 1.00 92.81 94 VAL A N 1
ATOM 696 C CA . VAL A 1 94 ? 3.480 4.137 6.416 1.00 92.81 94 VAL A CA 1
ATOM 697 C C . VAL A 1 94 ? 4.032 3.748 7.781 1.00 92.81 94 VAL A C 1
ATOM 699 O O . VAL A 1 94 ? 3.379 2.991 8.497 1.00 92.81 94 VAL A O 1
ATOM 702 N N . THR A 1 95 ? 5.172 4.304 8.185 1.00 91.75 95 THR A N 1
ATOM 703 C CA . THR A 1 95 ? 5.783 4.039 9.494 1.00 91.75 95 THR A CA 1
ATOM 704 C C . THR A 1 95 ? 4.833 4.384 10.637 1.00 91.75 95 THR A C 1
ATOM 706 O O . THR A 1 95 ? 4.590 3.543 11.502 1.00 91.75 95 THR A O 1
ATOM 709 N N . ARG A 1 96 ? 4.194 5.560 10.600 1.00 92.44 96 ARG A N 1
ATOM 710 C CA . ARG A 1 96 ? 3.198 5.948 11.612 1.00 92.44 96 ARG A CA 1
ATOM 711 C C . ARG A 1 96 ? 2.005 4.989 11.658 1.00 92.44 96 ARG A C 1
ATOM 713 O O . ARG A 1 96 ? 1.538 4.636 12.740 1.00 92.44 96 ARG A O 1
ATOM 720 N N . LEU A 1 97 ? 1.491 4.552 10.508 1.00 92.31 97 LEU A N 1
ATOM 721 C CA . LEU A 1 97 ? 0.372 3.606 10.466 1.00 92.31 97 LEU A CA 1
ATOM 722 C C . LEU A 1 97 ? 0.775 2.244 11.037 1.00 92.31 97 LEU A C 1
ATOM 724 O O . LEU A 1 97 ? 0.018 1.667 11.816 1.00 92.31 97 LEU A O 1
ATOM 728 N N . ARG A 1 98 ? 1.982 1.758 10.718 1.00 89.44 98 ARG A N 1
ATOM 729 C CA . ARG A 1 98 ? 2.530 0.491 11.235 1.00 89.44 98 ARG A CA 1
ATOM 730 C C . ARG A 1 98 ? 2.621 0.449 12.756 1.00 89.44 98 ARG A C 1
ATOM 732 O O . ARG A 1 98 ? 2.479 -0.621 13.339 1.00 89.44 98 ARG A O 1
ATOM 739 N N . GLU A 1 99 ? 2.860 1.580 13.406 1.00 89.38 99 GLU A N 1
ATOM 740 C CA . GLU A 1 99 ? 2.899 1.653 14.871 1.00 89.38 99 GLU A CA 1
ATOM 741 C C . GLU A 1 99 ? 1.520 1.436 15.511 1.00 89.38 99 GLU A C 1
ATOM 743 O O . GLU A 1 99 ? 1.434 0.990 16.654 1.00 89.38 99 GLU A O 1
ATOM 748 N N . ASN A 1 100 ? 0.441 1.697 14.768 1.00 88.75 100 ASN A N 1
ATOM 749 C CA . ASN A 1 100 ? -0.934 1.687 15.271 1.00 88.75 100 ASN A CA 1
ATOM 750 C C . ASN A 1 100 ? -1.765 0.482 14.799 1.00 88.75 100 ASN A C 1
ATOM 752 O O . ASN A 1 100 ? -2.908 0.315 15.232 1.00 88.75 100 ASN A O 1
ATOM 756 N N . VAL A 1 101 ? -1.217 -0.372 13.930 1.00 91.00 101 VAL A N 1
ATOM 757 C CA . VAL A 1 101 ? -1.904 -1.555 13.386 1.00 91.00 101 VAL A CA 1
ATOM 758 C C . VAL A 1 101 ? -1.141 -2.837 13.705 1.00 91.00 101 VAL A C 1
ATOM 760 O O . VAL A 1 101 ? 0.053 -2.827 13.990 1.00 91.00 101 VAL A O 1
ATOM 763 N N . HIS A 1 102 ? -1.830 -3.977 13.659 1.00 89.06 102 HIS A N 1
ATOM 764 C CA . HIS A 1 102 ? -1.180 -5.270 13.867 1.00 89.06 102 HIS A CA 1
ATOM 765 C C . HIS A 1 102 ? -0.344 -5.687 12.653 1.00 89.06 102 HIS A C 1
ATOM 767 O O . HIS A 1 102 ? 0.796 -6.131 12.805 1.00 89.06 102 HIS A O 1
ATOM 773 N N . SER A 1 103 ? -0.914 -5.551 11.458 1.00 91.50 103 SER A N 1
ATOM 774 C CA . SER A 1 103 ? -0.208 -5.768 10.201 1.00 91.50 103 SER A CA 1
ATOM 775 C C . SER A 1 103 ? -0.708 -4.800 9.143 1.00 91.50 103 SER A C 1
ATOM 777 O O . SER A 1 103 ? -1.886 -4.436 9.121 1.00 91.50 103 SER A O 1
ATOM 779 N N . LEU A 1 104 ? 0.192 -4.427 8.248 1.00 92.88 104 LEU A N 1
ATOM 780 C CA . LEU A 1 104 ? -0.069 -3.591 7.094 1.00 92.88 104 LEU A CA 1
ATOM 781 C C . LEU A 1 104 ? 0.285 -4.392 5.841 1.00 92.88 104 LEU A C 1
ATOM 783 O O . LEU A 1 104 ? 1.394 -4.909 5.725 1.00 92.88 104 LEU A O 1
ATOM 787 N N . VAL A 1 105 ? -0.668 -4.519 4.926 1.00 93.19 105 VAL A N 1
ATOM 788 C CA . VAL A 1 105 ? -0.468 -5.090 3.593 1.00 93.19 105 VAL A CA 1
ATOM 789 C C . VAL A 1 105 ? -0.564 -3.946 2.605 1.00 93.19 105 VAL A C 1
ATOM 791 O O . VAL A 1 105 ? -1.566 -3.236 2.586 1.00 93.19 105 VAL A O 1
ATOM 794 N N . MET A 1 106 ? 0.469 -3.757 1.802 1.00 91.25 106 MET A N 1
ATOM 795 C CA . MET A 1 106 ? 0.509 -2.705 0.796 1.00 91.25 106 MET A CA 1
ATOM 796 C C . MET A 1 106 ? 0.665 -3.298 -0.591 1.00 91.25 106 MET A C 1
ATOM 798 O O . MET A 1 106 ? 1.451 -4.229 -0.748 1.00 91.25 106 MET A O 1
ATOM 802 N N . THR A 1 107 ? -0.026 -2.739 -1.581 1.00 91.31 107 THR A N 1
ATOM 803 C CA . THR A 1 107 ? 0.208 -3.034 -2.999 1.00 91.31 107 THR A CA 1
ATOM 804 C C . THR A 1 107 ? 0.877 -1.842 -3.686 1.00 91.31 107 THR A C 1
ATOM 806 O O . THR A 1 107 ? 0.532 -0.684 -3.436 1.00 91.31 107 THR A O 1
ATOM 809 N N . VAL A 1 108 ? 1.878 -2.141 -4.514 1.00 89.44 108 VAL A N 1
ATOM 810 C CA . VAL A 1 108 ? 2.649 -1.176 -5.312 1.00 89.44 108 VAL A CA 1
ATOM 811 C C . VAL A 1 108 ? 2.974 -1.822 -6.661 1.00 89.44 108 VAL A C 1
ATOM 813 O O . VAL A 1 108 ? 3.325 -3.007 -6.713 1.00 89.44 108 VAL A O 1
ATOM 816 N N . ALA A 1 109 ? 2.874 -1.075 -7.760 1.00 85.88 109 ALA A N 1
ATOM 817 C CA . ALA A 1 109 ? 3.358 -1.518 -9.061 1.00 85.88 109 ALA A CA 1
ATOM 818 C C . ALA A 1 109 ? 4.888 -1.600 -9.048 1.00 85.88 109 ALA A C 1
ATOM 820 O O . ALA A 1 109 ? 5.586 -0.653 -8.685 1.00 85.88 109 ALA A O 1
ATOM 821 N N . ALA A 1 110 ? 5.423 -2.747 -9.454 1.00 80.19 110 ALA A N 1
ATOM 822 C CA . ALA A 1 110 ? 6.856 -3.030 -9.398 1.00 80.19 110 ALA A CA 1
ATOM 823 C C . ALA A 1 110 ? 7.386 -3.507 -10.756 1.00 80.19 110 ALA A C 1
ATOM 825 O O . ALA A 1 110 ? 8.267 -4.364 -10.821 1.00 80.19 110 ALA A O 1
ATOM 826 N N . ASP A 1 111 ? 6.818 -2.977 -11.842 1.00 74.19 111 ASP A N 1
ATOM 827 C CA . ASP A 1 111 ? 7.252 -3.296 -13.199 1.00 74.19 111 ASP A CA 1
ATOM 828 C C . ASP A 1 111 ? 8.735 -2.958 -13.383 1.00 74.19 111 ASP A C 1
ATOM 830 O O . ASP A 1 111 ? 9.227 -1.929 -12.916 1.00 74.19 111 ASP A O 1
ATOM 834 N N . ASP A 1 112 ? 9.453 -3.815 -14.109 1.00 66.94 112 ASP A N 1
ATOM 835 C CA . ASP A 1 112 ? 10.902 -3.690 -14.291 1.00 66.94 112 ASP A CA 1
ATOM 836 C C . ASP A 1 112 ? 11.302 -2.327 -14.889 1.00 66.94 112 ASP A C 1
ATOM 838 O O . ASP A 1 112 ? 12.290 -1.718 -14.475 1.00 66.94 112 ASP A O 1
ATOM 842 N N . ALA A 1 113 ? 10.468 -1.792 -15.790 1.00 61.44 113 ALA A N 1
ATOM 843 C CA . ALA A 1 113 ? 10.622 -0.452 -16.350 1.00 61.44 113 ALA A CA 1
ATOM 844 C C . ALA A 1 113 ? 10.503 0.656 -15.287 1.00 61.44 113 ALA A C 1
ATOM 846 O O . ALA A 1 113 ? 11.281 1.607 -15.321 1.00 61.44 113 ALA A O 1
ATOM 847 N N . LEU A 1 114 ? 9.583 0.515 -14.327 1.00 62.69 114 LEU A N 1
ATOM 848 C CA . LEU A 1 114 ? 9.360 1.490 -13.252 1.00 62.69 114 LEU A CA 1
ATOM 849 C C . LEU A 1 114 ? 10.483 1.482 -12.208 1.00 62.69 114 LEU A C 1
ATOM 851 O O . LEU A 1 114 ? 10.664 2.467 -11.497 1.00 62.69 114 LEU A O 1
ATOM 855 N N . LEU A 1 115 ? 11.248 0.391 -12.117 1.00 74.88 115 LEU A N 1
ATOM 856 C CA . LEU A 1 115 ? 12.356 0.266 -11.171 1.00 74.88 115 LEU A CA 1
ATOM 857 C C . LEU A 1 115 ? 13.722 0.593 -11.796 1.00 74.88 115 LEU A C 1
ATOM 859 O O . LEU A 1 115 ? 14.570 1.170 -11.112 1.00 74.88 115 LEU A O 1
ATOM 863 N N . HIS A 1 116 ? 13.942 0.284 -13.080 1.00 70.56 116 HIS A N 1
ATOM 864 C CA . HIS A 1 116 ? 15.255 0.428 -13.727 1.00 70.56 116 HIS A CA 1
ATOM 865 C C . HIS A 1 116 ? 15.394 1.658 -14.637 1.00 70.56 116 HIS A C 1
ATOM 867 O O . HIS A 1 116 ? 16.482 2.235 -14.714 1.00 70.56 116 HIS A O 1
ATOM 873 N N . ALA A 1 117 ? 14.332 2.101 -15.316 1.00 67.38 117 ALA A N 1
ATOM 874 C CA . ALA A 1 117 ? 14.395 3.251 -16.219 1.00 67.38 117 ALA A CA 1
ATOM 875 C C . ALA A 1 117 ? 14.051 4.553 -15.471 1.00 67.38 117 ALA A C 1
ATOM 877 O O . ALA A 1 117 ? 12.973 5.105 -15.631 1.00 67.38 117 ALA A O 1
ATOM 878 N N . GLN A 1 118 ? 14.975 5.043 -14.636 1.00 78.12 118 GLN A N 1
ATOM 879 C CA . GLN A 1 118 ? 14.765 6.223 -13.777 1.00 78.12 118 GLN A CA 1
ATOM 880 C C . GLN A 1 118 ? 15.213 7.542 -14.437 1.00 78.12 118 GLN A C 1
ATOM 882 O O . GLN A 1 118 ? 16.198 8.189 -14.044 1.00 78.12 118 GLN A O 1
ATOM 887 N N . SER A 1 119 ? 14.491 7.950 -15.472 1.00 83.19 119 SER A N 1
ATOM 888 C CA . SER A 1 119 ? 14.751 9.170 -16.237 1.00 83.19 119 SER A CA 1
ATOM 889 C C . SER A 1 119 ? 14.145 10.427 -15.598 1.00 83.19 119 SER A C 1
ATOM 891 O O . SER A 1 119 ? 14.768 11.495 -15.634 1.00 83.19 119 SER A O 1
ATOM 893 N N . THR A 1 120 ? 12.987 10.301 -14.947 1.00 88.19 120 THR A N 1
ATOM 894 C CA . THR A 1 120 ? 12.241 11.404 -14.326 1.00 88.19 120 THR A CA 1
ATOM 895 C C . THR A 1 120 ? 12.348 11.402 -12.799 1.00 88.19 120 THR A C 1
ATOM 897 O O . THR A 1 120 ? 12.757 10.422 -12.177 1.00 88.19 120 THR A O 1
ATOM 900 N N . THR A 1 121 ? 11.990 12.523 -12.163 1.00 88.31 121 THR A N 1
ATOM 901 C CA . THR A 1 121 ? 11.917 12.603 -10.693 1.00 88.31 121 THR A CA 1
ATOM 902 C C . THR A 1 121 ? 10.864 11.649 -10.136 1.00 88.31 121 THR A C 1
ATOM 904 O O . THR A 1 121 ? 11.134 10.982 -9.145 1.00 88.31 121 THR A O 1
ATOM 907 N N . LEU A 1 122 ? 9.710 11.530 -10.800 1.00 87.81 122 LEU A N 1
ATOM 908 C CA . LEU A 1 122 ? 8.638 10.636 -10.369 1.00 87.81 122 LEU A CA 1
ATOM 909 C C . LEU A 1 122 ? 9.077 9.166 -10.405 1.00 87.81 122 LEU A C 1
ATOM 911 O O . LEU A 1 122 ? 8.855 8.440 -9.443 1.00 87.81 122 LEU A O 1
ATOM 915 N N . GLU A 1 123 ? 9.766 8.747 -11.470 1.00 88.06 123 GLU A N 1
ATOM 916 C CA . GLU A 1 123 ? 10.323 7.389 -11.576 1.00 88.06 123 GLU A CA 1
ATOM 917 C C . GLU A 1 123 ? 11.341 7.106 -10.461 1.00 88.06 123 GLU A C 1
ATOM 919 O O . GLU A 1 123 ? 11.331 6.029 -9.871 1.00 88.06 123 GLU A O 1
ATOM 924 N N . ARG A 1 124 ? 12.196 8.083 -10.120 1.00 89.19 124 ARG A N 1
ATOM 925 C CA . ARG A 1 124 ? 13.145 7.951 -9.000 1.00 89.19 124 ARG A CA 1
ATOM 926 C C . ARG A 1 124 ? 12.440 7.839 -7.655 1.00 89.19 124 ARG A C 1
ATOM 928 O O . ARG A 1 124 ? 12.839 7.014 -6.840 1.00 89.19 124 ARG A O 1
ATOM 935 N N . GLU A 1 125 ? 11.421 8.660 -7.413 1.00 90.38 125 GLU A N 1
ATOM 936 C CA . GLU A 1 125 ? 10.660 8.621 -6.162 1.00 90.38 125 GLU A CA 1
ATOM 937 C C . GLU A 1 125 ? 9.886 7.312 -6.005 1.00 90.38 125 GLU A C 1
ATOM 939 O O . GLU A 1 125 ? 9.945 6.709 -4.933 1.00 90.38 125 GLU A O 1
ATOM 944 N N . HIS A 1 126 ? 9.246 6.830 -7.074 1.00 90.00 126 HIS A N 1
ATOM 945 C CA . HIS A 1 126 ? 8.571 5.532 -7.101 1.00 90.00 126 HIS A CA 1
ATOM 946 C C . HIS A 1 126 ? 9.543 4.379 -6.840 1.00 90.00 126 HIS A C 1
ATOM 948 O O . HIS A 1 126 ? 9.306 3.555 -5.957 1.00 90.00 126 HIS A O 1
ATOM 954 N N . ALA A 1 127 ? 10.677 4.341 -7.546 1.00 89.62 127 ALA A N 1
ATOM 955 C CA . ALA A 1 127 ? 11.677 3.294 -7.361 1.00 89.62 127 ALA A CA 1
ATOM 956 C C . ALA A 1 127 ? 12.282 3.314 -5.948 1.00 89.62 127 ALA A C 1
ATOM 958 O O . ALA A 1 127 ? 12.451 2.257 -5.332 1.00 89.62 127 ALA A O 1
ATOM 959 N N . ALA A 1 128 ? 12.566 4.502 -5.402 1.00 89.88 128 ALA A N 1
ATOM 960 C CA . ALA A 1 128 ? 13.041 4.661 -4.030 1.00 89.88 128 ALA A CA 1
ATOM 961 C C . ALA A 1 128 ? 11.993 4.200 -3.009 1.00 89.88 128 ALA A C 1
ATOM 963 O O . ALA A 1 128 ? 12.338 3.509 -2.048 1.00 89.88 128 ALA A O 1
ATOM 964 N N . PHE A 1 129 ? 10.719 4.526 -3.238 1.00 90.88 129 PHE A N 1
ATOM 965 C CA . PHE A 1 129 ? 9.611 4.105 -2.389 1.00 90.88 129 PHE A CA 1
ATOM 966 C C . PHE A 1 129 ? 9.467 2.580 -2.378 1.00 90.88 129 PHE A C 1
ATOM 968 O O . PHE A 1 129 ? 9.569 1.963 -1.318 1.00 90.88 129 PHE A O 1
ATOM 975 N N . ALA A 1 130 ? 9.326 1.959 -3.553 1.00 90.38 130 ALA A N 1
ATOM 976 C CA . ALA A 1 130 ? 9.172 0.512 -3.692 1.00 90.38 130 ALA A CA 1
ATOM 977 C C . ALA A 1 130 ? 10.371 -0.262 -3.116 1.00 90.38 130 ALA A C 1
ATOM 979 O O . ALA A 1 130 ? 10.189 -1.245 -2.399 1.00 90.38 130 ALA A O 1
ATOM 980 N N . THR A 1 131 ? 11.599 0.210 -3.364 1.00 88.81 131 THR A N 1
ATOM 981 C CA . THR A 1 131 ? 12.824 -0.420 -2.840 1.00 88.81 131 THR A CA 1
ATOM 982 C C . THR A 1 131 ? 12.907 -0.313 -1.319 1.00 88.81 131 THR A C 1
ATOM 984 O O . THR A 1 131 ? 13.242 -1.290 -0.649 1.00 88.81 131 THR A O 1
ATOM 987 N N . THR A 1 132 ? 12.568 0.850 -0.756 1.00 91.25 132 THR A N 1
ATOM 988 C CA . THR A 1 132 ? 12.566 1.045 0.701 1.00 91.25 132 THR A CA 1
ATOM 989 C C . THR A 1 132 ? 11.512 0.161 1.358 1.00 91.25 132 THR A C 1
ATOM 991 O O . THR A 1 132 ? 11.819 -0.546 2.314 1.00 91.25 132 THR A O 1
ATOM 994 N N . LEU A 1 133 ? 10.301 0.103 0.795 1.00 89.44 133 LEU A N 1
ATOM 995 C CA . LEU A 1 133 ? 9.256 -0.803 1.270 1.00 89.44 133 LEU A CA 1
ATOM 996 C C . LEU A 1 133 ? 9.685 -2.268 1.199 1.00 89.44 133 LEU A C 1
ATOM 998 O O . LEU A 1 133 ? 9.421 -3.010 2.137 1.00 89.44 133 LEU A O 1
ATOM 1002 N N . ALA A 1 134 ? 10.351 -2.687 0.121 1.00 87.56 134 ALA A N 1
ATOM 1003 C CA . ALA A 1 134 ? 10.846 -4.054 -0.017 1.00 87.56 134 ALA A CA 1
ATOM 1004 C C . ALA A 1 134 ? 11.866 -4.408 1.068 1.00 87.56 134 ALA A C 1
ATOM 1006 O O . ALA A 1 134 ? 11.834 -5.514 1.598 1.00 87.56 134 ALA A O 1
ATOM 1007 N N . HIS A 1 135 ? 12.743 -3.463 1.408 1.00 86.88 135 HIS A N 1
ATOM 1008 C CA . HIS A 1 135 ? 13.740 -3.640 2.456 1.00 86.88 135 HIS A CA 1
ATOM 1009 C C . HIS A 1 135 ? 13.125 -3.639 3.865 1.00 86.88 135 HIS A C 1
ATOM 1011 O O . HIS A 1 135 ? 13.593 -4.353 4.747 1.00 86.88 135 HIS A O 1
ATOM 1017 N N . GLU A 1 136 ? 12.090 -2.832 4.105 1.00 87.69 136 GLU A N 1
ATOM 1018 C CA . GLU A 1 136 ? 11.402 -2.786 5.401 1.00 87.69 136 GLU A CA 1
ATOM 1019 C C . GLU A 1 136 ? 10.387 -3.917 5.607 1.00 87.69 136 GLU A C 1
ATOM 1021 O O . GLU A 1 136 ? 10.019 -4.217 6.750 1.00 87.69 136 GLU A O 1
ATOM 1026 N N . ALA A 1 137 ? 9.894 -4.509 4.518 1.00 88.25 137 ALA A N 1
ATOM 1027 C CA . ALA A 1 137 ? 8.890 -5.557 4.547 1.00 88.25 137 ALA A CA 1
ATOM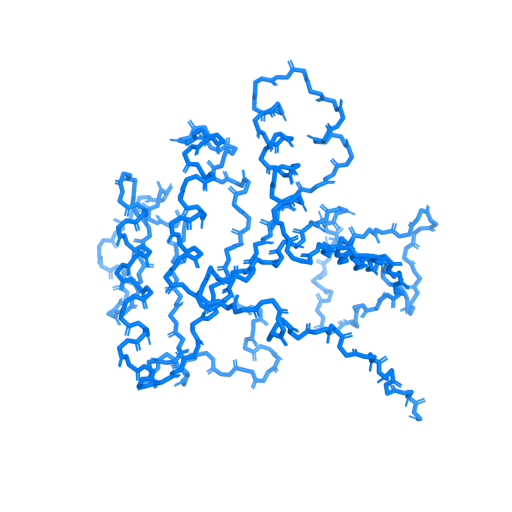 1028 C C . ALA A 1 137 ? 9.412 -6.803 5.256 1.00 88.25 137 ALA A C 1
ATOM 1030 O O . ALA A 1 137 ? 10.524 -7.268 5.031 1.00 88.25 137 ALA A O 1
ATOM 1031 N N . SER A 1 138 ? 8.552 -7.387 6.085 1.00 87.12 138 SER A N 1
ATOM 1032 C CA . SER A 1 138 ? 8.805 -8.711 6.649 1.00 87.12 138 SER A CA 1
ATOM 1033 C C . SER A 1 138 ? 8.586 -9.792 5.596 1.00 87.12 138 SER A C 1
ATOM 1035 O O . SER A 1 138 ? 9.220 -10.829 5.631 1.00 87.12 138 SER A O 1
ATOM 1037 N N . CYS A 1 139 ? 7.688 -9.554 4.642 1.00 87.69 139 CYS A N 1
ATOM 1038 C CA . CYS A 1 139 ? 7.489 -10.443 3.511 1.00 87.69 139 CYS A CA 1
ATOM 1039 C C . CYS A 1 139 ? 7.145 -9.619 2.273 1.00 87.69 139 CYS A C 1
ATOM 1041 O O . CYS A 1 139 ? 6.259 -8.764 2.307 1.00 87.69 139 CYS A O 1
ATOM 1043 N N . VAL A 1 140 ? 7.810 -9.923 1.164 1.00 89.69 140 VAL A N 1
ATOM 1044 C CA . VAL A 1 140 ? 7.535 -9.374 -0.161 1.00 89.69 140 VAL A CA 1
ATOM 1045 C C . VAL A 1 140 ? 6.955 -10.477 -1.028 1.00 89.69 140 VAL A C 1
ATOM 1047 O O . VAL A 1 140 ? 7.593 -11.504 -1.252 1.00 89.69 140 VAL A O 1
ATOM 1050 N N . MET A 1 141 ? 5.749 -10.268 -1.541 1.00 89.19 141 MET A N 1
ATOM 1051 C CA . MET A 1 141 ? 5.165 -11.132 -2.560 1.00 89.19 141 MET A CA 1
ATOM 1052 C C . MET A 1 141 ? 5.190 -10.406 -3.901 1.00 89.19 141 MET A C 1
ATOM 1054 O O . MET A 1 141 ? 4.840 -9.235 -3.973 1.00 89.19 141 MET A O 1
ATOM 1058 N N . SER A 1 142 ? 5.596 -11.081 -4.968 1.00 87.19 142 SER A N 1
ATOM 1059 C CA . SER A 1 142 ? 5.627 -10.530 -6.319 1.00 87.19 142 SER A CA 1
ATOM 1060 C C . SER A 1 142 ? 4.881 -11.452 -7.267 1.00 87.19 142 SER A C 1
ATOM 1062 O O . SER A 1 142 ? 5.071 -12.669 -7.241 1.00 87.19 142 SER A O 1
ATOM 1064 N N . LEU A 1 143 ? 4.024 -10.865 -8.095 1.00 84.81 143 LEU A N 1
ATOM 1065 C CA . LEU A 1 143 ? 3.356 -11.557 -9.187 1.00 84.81 143 LEU A CA 1
ATOM 1066 C C . LEU A 1 143 ? 4.065 -11.233 -10.496 1.00 84.81 143 LEU A C 1
ATOM 1068 O O . LEU A 1 143 ? 4.374 -10.074 -10.758 1.00 84.81 143 LEU A O 1
ATOM 1072 N N . ARG A 1 144 ? 4.291 -12.255 -11.318 1.00 82.12 144 ARG A N 1
ATOM 1073 C CA . ARG A 1 144 ? 4.850 -12.131 -12.665 1.00 82.12 144 ARG A CA 1
ATOM 1074 C C . ARG A 1 144 ? 4.110 -13.074 -13.611 1.00 82.12 144 ARG A C 1
ATOM 1076 O O . ARG A 1 144 ? 3.817 -14.212 -13.246 1.00 82.12 144 ARG A O 1
ATOM 1083 N N . LEU A 1 145 ? 3.821 -12.624 -14.829 1.00 80.88 145 LEU A N 1
ATOM 1084 C CA . LEU A 1 145 ? 3.335 -13.509 -15.893 1.00 80.88 145 LEU A CA 1
ATOM 1085 C C . LEU A 1 145 ? 4.468 -14.394 -16.423 1.00 80.88 145 LEU A C 1
ATOM 1087 O O . LEU A 1 145 ? 5.626 -13.991 -16.439 1.00 80.88 145 LEU A O 1
ATOM 1091 N N . LEU A 1 146 ? 4.142 -15.598 -16.887 1.00 79.00 146 LEU A N 1
ATOM 1092 C CA . LEU A 1 146 ? 5.135 -16.446 -17.543 1.00 79.00 146 LEU A CA 1
ATOM 1093 C C . LEU A 1 146 ? 5.622 -15.787 -18.840 1.00 79.00 146 LEU A C 1
ATOM 1095 O O . LEU A 1 146 ? 4.808 -15.333 -19.644 1.00 79.00 146 LEU A O 1
ATOM 1099 N N . ASP A 1 147 ? 6.935 -15.820 -19.082 1.00 70.75 147 ASP A N 1
ATOM 1100 C CA . ASP A 1 147 ? 7.544 -15.302 -20.320 1.00 70.75 147 ASP A CA 1
ATOM 1101 C C . ASP A 1 147 ? 7.021 -16.032 -21.574 1.00 70.75 147 ASP A C 1
ATOM 1103 O O . ASP A 1 147 ? 7.069 -15.513 -22.686 1.00 70.75 147 ASP A O 1
ATOM 1107 N N . THR A 1 148 ? 6.482 -17.241 -21.393 1.00 75.50 148 THR A N 1
ATOM 1108 C CA . THR A 1 148 ? 5.863 -18.064 -22.440 1.00 75.50 148 THR A CA 1
ATOM 1109 C C . THR A 1 148 ? 4.384 -17.749 -22.688 1.00 75.50 148 THR A C 1
ATOM 1111 O O . THR A 1 148 ? 3.778 -18.366 -23.562 1.00 75.50 148 THR A O 1
ATOM 1114 N N . GLY A 1 149 ? 3.789 -16.822 -21.931 1.00 65.12 149 GLY A N 1
ATOM 1115 C CA . GLY A 1 149 ? 2.347 -16.576 -21.911 1.00 65.12 149 GLY A CA 1
ATOM 1116 C C . GLY A 1 149 ? 1.590 -17.495 -20.941 1.00 65.12 149 GLY A C 1
ATOM 1117 O O . GLY A 1 149 ? 2.143 -18.449 -20.392 1.00 65.12 149 GLY A O 1
ATOM 1118 N N . THR A 1 150 ? 0.317 -17.178 -20.695 1.00 64.38 150 THR A N 1
ATOM 1119 C CA . THR A 1 150 ? -0.574 -17.937 -19.801 1.00 64.38 150 THR A CA 1
ATOM 1120 C C . THR A 1 150 ? -0.978 -19.275 -20.415 1.00 64.38 150 THR A C 1
ATOM 1122 O O . THR A 1 150 ? -1.344 -19.314 -21.589 1.00 64.38 150 THR A O 1
ATOM 1125 N N . ALA A 1 151 ? -0.988 -20.339 -19.617 1.00 70.19 151 ALA A N 1
ATOM 1126 C CA . ALA A 1 151 ? -1.562 -21.630 -19.989 1.00 70.19 151 ALA A CA 1
ATOM 1127 C C . ALA A 1 151 ? -2.988 -21.766 -19.428 1.00 70.19 151 ALA A C 1
ATOM 1129 O O . ALA A 1 151 ? -3.379 -20.990 -18.554 1.00 70.19 151 ALA A O 1
ATOM 1130 N N . ASP A 1 152 ? -3.745 -22.763 -19.896 1.00 69.44 152 ASP A N 1
ATOM 1131 C CA . ASP A 1 152 ? -5.127 -23.000 -19.443 1.00 69.44 152 ASP A CA 1
ATOM 1132 C C . ASP A 1 152 ? -5.228 -23.209 -17.924 1.00 69.44 152 ASP A C 1
ATOM 1134 O O . ASP A 1 152 ? -6.189 -22.754 -17.319 1.00 69.44 152 ASP A O 1
ATOM 1138 N N . ASP A 1 153 ? -4.196 -23.796 -17.306 1.00 74.88 153 ASP A N 1
ATOM 1139 C CA . ASP A 1 153 ? -4.150 -24.093 -15.868 1.00 74.88 153 ASP A CA 1
ATOM 1140 C C . ASP A 1 153 ? -3.088 -23.283 -15.104 1.00 74.88 153 ASP A C 1
ATOM 1142 O O . ASP A 1 153 ? -2.841 -23.538 -13.927 1.00 74.88 153 ASP A O 1
ATOM 1146 N N . VAL A 1 154 ? -2.410 -22.323 -15.749 1.00 75.56 154 VAL A N 1
ATOM 1147 C CA . VAL A 1 154 ? -1.366 -21.506 -15.103 1.00 75.56 154 VAL A CA 1
ATOM 1148 C C . VAL A 1 154 ? -1.428 -20.070 -15.605 1.00 75.56 154 VAL A C 1
ATOM 1150 O O . VAL A 1 154 ? -1.156 -19.773 -16.768 1.00 75.56 154 VAL A O 1
ATOM 1153 N N . SER A 1 155 ? -1.741 -19.154 -14.694 1.00 80.31 155 SER A N 1
ATOM 1154 C CA . SER A 1 155 ? -1.843 -17.720 -14.972 1.00 80.31 155 SER A CA 1
ATOM 1155 C C . SER A 1 155 ? -0.525 -16.978 -14.754 1.00 80.31 155 SER A C 1
ATOM 1157 O O . SER A 1 155 ? -0.292 -15.963 -15.404 1.00 80.31 155 SER A O 1
ATOM 1159 N N . GLY A 1 156 ? 0.354 -17.469 -13.878 1.00 84.69 156 GLY A N 1
ATOM 1160 C CA . GLY A 1 156 ? 1.650 -16.839 -13.642 1.00 84.69 156 GLY A CA 1
ATOM 1161 C C . GLY A 1 156 ? 2.433 -17.449 -12.485 1.00 84.69 156 GLY A C 1
ATOM 1162 O O . GLY A 1 156 ? 2.125 -18.539 -12.000 1.00 84.69 156 GLY A O 1
ATOM 1163 N N . VAL A 1 157 ? 3.445 -16.707 -12.040 1.00 84.56 157 VAL A N 1
ATOM 1164 C CA . VAL A 1 157 ? 4.322 -17.031 -10.913 1.00 84.56 157 VAL A CA 1
ATOM 1165 C C . VAL A 1 157 ? 4.069 -16.058 -9.763 1.00 84.56 157 VAL A C 1
ATOM 1167 O O . VAL A 1 157 ? 4.066 -14.841 -9.952 1.00 84.56 157 VAL A O 1
ATOM 1170 N N . LEU A 1 158 ? 3.869 -16.605 -8.568 1.00 87.56 158 LEU A N 1
ATOM 1171 C CA . LEU A 1 158 ? 3.876 -15.903 -7.294 1.00 87.56 158 LEU A CA 1
ATOM 1172 C C . LEU A 1 158 ? 5.205 -16.209 -6.610 1.00 87.56 158 LEU A C 1
ATOM 1174 O O . LEU A 1 158 ? 5.445 -17.337 -6.182 1.00 87.56 158 LEU A O 1
ATOM 1178 N N . ARG A 1 159 ? 6.058 -15.201 -6.480 1.00 87.25 159 ARG A N 1
ATOM 1179 C CA . ARG A 1 159 ? 7.270 -15.283 -5.672 1.00 87.25 159 ARG A CA 1
ATOM 1180 C C . ARG A 1 159 ? 6.993 -14.710 -4.296 1.00 87.25 159 ARG A C 1
ATOM 1182 O O . ARG A 1 159 ? 6.516 -13.589 -4.190 1.00 87.25 159 ARG A O 1
ATOM 1189 N N . ILE A 1 160 ? 7.336 -15.447 -3.253 1.00 88.25 160 ILE A N 1
ATOM 1190 C CA . ILE A 1 160 ? 7.274 -14.994 -1.866 1.00 88.25 160 ILE A CA 1
ATOM 1191 C C . ILE A 1 160 ? 8.702 -14.946 -1.343 1.00 88.25 160 ILE A C 1
ATOM 1193 O O . ILE A 1 160 ? 9.415 -15.941 -1.417 1.00 88.25 160 ILE A O 1
ATOM 1197 N N . THR A 1 161 ? 9.125 -13.789 -0.850 1.00 85.88 161 THR A N 1
ATOM 1198 C CA . THR A 1 161 ? 10.445 -13.570 -0.255 1.00 85.88 161 THR A CA 1
ATOM 1199 C C . THR A 1 161 ? 10.257 -13.052 1.167 1.00 85.88 161 THR A C 1
ATOM 1201 O O . THR A 1 161 ? 9.627 -12.018 1.362 1.00 85.88 161 THR A O 1
ATOM 1204 N N . ASP A 1 162 ? 10.778 -13.781 2.145 1.00 83.50 162 ASP A N 1
ATOM 1205 C CA . ASP A 1 162 ? 10.934 -13.357 3.546 1.00 83.50 162 ASP A CA 1
ATOM 1206 C C . ASP A 1 162 ? 12.441 -13.116 3.802 1.00 83.50 162 ASP A C 1
ATOM 1208 O O . ASP A 1 162 ? 13.262 -13.334 2.906 1.00 83.50 162 ASP A O 1
ATOM 1212 N N . ALA A 1 163 ? 12.822 -12.677 4.999 1.00 67.31 163 ALA A N 1
ATOM 1213 C CA . ALA A 1 163 ? 14.171 -12.272 5.394 1.00 67.31 163 ALA A CA 1
ATOM 1214 C C . ALA A 1 163 ? 15.282 -13.267 5.003 1.00 67.31 163 ALA A C 1
ATOM 1216 O O . ALA A 1 163 ? 16.373 -12.836 4.633 1.00 67.31 163 ALA A O 1
ATOM 1217 N N . ASP A 1 164 ? 15.002 -14.574 5.032 1.00 65.44 164 ASP A N 1
ATOM 1218 C CA . ASP A 1 164 ? 16.016 -15.613 4.815 1.00 65.44 164 ASP A CA 1
ATOM 1219 C C . ASP A 1 164 ? 15.802 -16.455 3.545 1.00 65.44 164 ASP A C 1
ATOM 1221 O O . ASP A 1 164 ? 16.712 -17.175 3.125 1.00 65.44 164 ASP A O 1
ATOM 1225 N N . GLN A 1 165 ? 14.605 -16.436 2.940 1.00 76.12 165 GLN A N 1
ATOM 1226 C CA . GLN A 1 165 ? 14.233 -17.388 1.884 1.00 76.12 165 GLN A CA 1
ATOM 1227 C C . GLN A 1 165 ? 13.273 -16.798 0.848 1.00 76.12 165 GLN A C 1
ATOM 1229 O O . GLN A 1 165 ? 12.341 -16.065 1.174 1.00 76.12 165 GLN A O 1
ATOM 1234 N N . GLY A 1 166 ? 13.478 -17.191 -0.412 1.00 80.81 166 GLY A N 1
ATOM 1235 C CA . GLY A 1 166 ? 12.566 -16.932 -1.522 1.00 80.81 166 GLY A CA 1
ATOM 1236 C C . GLY A 1 166 ? 12.015 -18.238 -2.089 1.00 80.81 166 GLY A C 1
ATOM 1237 O O . GLY A 1 166 ? 12.791 -19.136 -2.410 1.00 80.81 166 GLY A O 1
ATOM 1238 N N . VAL A 1 167 ? 10.693 -18.337 -2.230 1.00 85.19 167 VAL A N 1
ATOM 1239 C CA . VAL A 1 167 ? 10.003 -19.485 -2.836 1.00 85.19 167 VAL A CA 1
ATOM 1240 C C . VAL A 1 167 ? 9.101 -19.003 -3.966 1.00 85.19 167 VAL A C 1
ATOM 1242 O O . VAL A 1 167 ? 8.455 -17.962 -3.853 1.00 85.19 167 VAL A O 1
ATOM 1245 N N . GLU A 1 168 ? 9.048 -19.762 -5.056 1.00 87.06 168 GLU A N 1
ATOM 1246 C CA . GLU A 1 168 ? 8.199 -19.480 -6.213 1.00 87.06 168 GLU A CA 1
ATOM 1247 C C . GLU A 1 168 ? 7.107 -20.541 -6.354 1.00 87.06 168 GLU A C 1
ATOM 1249 O O . GLU A 1 168 ? 7.356 -21.740 -6.226 1.00 87.06 168 GLU A O 1
ATOM 1254 N N . TYR A 1 169 ? 5.891 -20.082 -6.632 1.00 85.00 169 TYR A N 1
ATOM 1255 C CA . TYR A 1 169 ? 4.707 -20.905 -6.827 1.00 85.00 169 TYR A CA 1
ATOM 1256 C C . TYR A 1 169 ? 4.060 -20.558 -8.163 1.00 85.00 169 TYR A C 1
ATOM 1258 O O . TYR A 1 169 ? 3.913 -19.386 -8.504 1.00 85.00 169 TYR A O 1
ATOM 1266 N N . LEU A 1 170 ? 3.618 -21.569 -8.906 1.00 83.38 170 LEU A N 1
ATOM 1267 C CA . LEU A 1 170 ? 2.717 -21.353 -10.035 1.00 83.38 170 LEU A CA 1
ATOM 1268 C C . LEU A 1 170 ? 1.310 -21.108 -9.491 1.00 83.38 170 LEU A C 1
ATOM 1270 O O . LEU A 1 170 ? 0.843 -21.856 -8.632 1.00 83.38 170 LEU A O 1
ATOM 1274 N N . TYR A 1 171 ? 0.637 -20.069 -9.980 1.00 81.62 171 TYR A N 1
ATOM 1275 C CA . TYR A 1 171 ? -0.746 -19.784 -9.609 1.00 81.62 171 TYR A CA 1
ATOM 1276 C C . TYR A 1 171 ? -1.661 -19.808 -10.826 1.00 81.62 171 TYR A C 1
ATOM 1278 O O . TYR A 1 171 ? -1.262 -19.497 -11.950 1.00 81.62 171 TYR A O 1
ATOM 1286 N N . HIS A 1 172 ? -2.919 -20.144 -10.570 1.00 81.00 172 HIS A N 1
ATOM 1287 C CA . HIS A 1 172 ? -3.986 -20.154 -11.553 1.00 81.00 172 HIS A CA 1
ATOM 1288 C C . HIS A 1 172 ? -5.155 -19.314 -11.051 1.00 81.00 172 HIS A C 1
ATOM 1290 O O . HIS A 1 172 ? -5.624 -19.482 -9.923 1.00 81.00 172 HIS A O 1
ATOM 1296 N N . VAL A 1 173 ? -5.630 -18.406 -11.894 1.00 72.56 173 VAL A N 1
ATOM 1297 C CA . VAL A 1 173 ? -6.846 -17.635 -11.663 1.00 72.56 173 VAL A CA 1
ATOM 1298 C C . VAL A 1 173 ? -7.956 -18.296 -12.466 1.00 72.56 173 VAL A C 1
ATOM 1300 O O . VAL A 1 173 ? -8.040 -18.112 -13.675 1.00 72.56 173 VAL A O 1
ATOM 1303 N N . GLY A 1 174 ? -8.804 -19.071 -11.787 1.00 62.47 174 GLY A N 1
ATOM 1304 C CA . GLY A 1 174 ? -9.922 -19.755 -12.439 1.00 62.47 174 GLY A CA 1
ATOM 1305 C C . GLY A 1 174 ? -10.882 -18.798 -13.156 1.00 62.47 174 GLY A C 1
ATOM 1306 O O . GLY A 1 174 ? -11.077 -17.657 -12.730 1.00 62.47 174 GLY A O 1
ATOM 1307 N N . ASP A 1 175 ? -11.538 -19.306 -14.204 1.00 55.59 175 ASP A N 1
ATOM 1308 C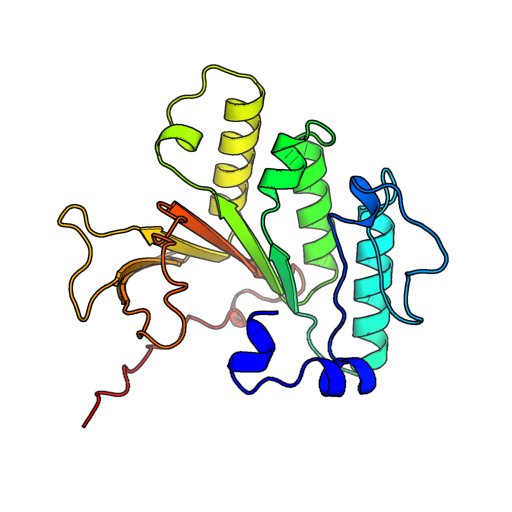 CA . ASP A 1 175 ? -12.396 -18.580 -15.161 1.00 55.59 175 ASP A CA 1
ATOM 1309 C C . ASP A 1 175 ? -13.608 -17.830 -14.572 1.00 55.59 175 ASP A C 1
ATOM 1311 O O . ASP A 1 175 ? -14.326 -17.145 -15.299 1.00 55.59 175 ASP A O 1
ATOM 1315 N N . ALA A 1 176 ? -13.842 -17.895 -13.260 1.00 50.44 176 ALA A N 1
ATOM 1316 C CA . ALA A 1 176 ? -15.004 -17.300 -12.600 1.00 50.44 176 ALA A CA 1
ATOM 1317 C C . ALA A 1 176 ? -15.117 -15.767 -12.753 1.00 50.44 176 ALA A C 1
ATOM 1319 O O . ALA A 1 176 ? -16.134 -15.200 -12.356 1.00 50.44 176 ALA A O 1
ATOM 1320 N N . HIS A 1 177 ? -14.103 -15.081 -13.298 1.00 49.06 177 HIS A N 1
ATOM 1321 C CA . HIS A 1 177 ? -14.193 -13.647 -13.566 1.00 49.06 177 HIS A CA 1
ATOM 1322 C C . HIS A 1 177 ? -13.271 -13.142 -14.690 1.00 49.06 177 HIS A C 1
ATOM 1324 O O . HIS A 1 177 ? -12.683 -12.066 -14.573 1.00 49.06 177 HIS A O 1
ATOM 1330 N N . ARG A 1 178 ? -13.164 -13.870 -15.812 1.00 42.41 178 ARG A N 1
ATOM 1331 C CA . ARG A 1 178 ? -12.700 -13.240 -17.061 1.00 42.41 178 ARG A CA 1
ATOM 1332 C C . ARG A 1 178 ? -13.791 -12.274 -17.528 1.00 42.41 178 ARG A C 1
ATOM 1334 O O . ARG A 1 178 ? -14.763 -12.678 -18.160 1.00 42.41 178 ARG A O 1
ATOM 1341 N N . THR A 1 179 ? -13.666 -10.991 -17.193 1.00 40.44 179 THR A N 1
ATOM 1342 C CA . THR A 1 179 ? -14.418 -9.946 -17.892 1.00 40.44 179 THR A CA 1
ATOM 1343 C C . THR A 1 179 ? -14.080 -10.066 -19.372 1.00 40.44 179 THR A C 1
ATOM 1345 O O . THR A 1 179 ? -12.909 -10.031 -19.754 1.00 40.44 179 THR A O 1
ATOM 1348 N N . ALA A 1 180 ? -15.107 -10.272 -20.199 1.00 34.28 180 ALA A N 1
ATOM 1349 C CA . ALA A 1 180 ? -14.975 -10.349 -21.645 1.00 34.28 180 ALA A CA 1
ATOM 1350 C C . ALA A 1 180 ? -14.199 -9.116 -22.150 1.00 34.28 180 ALA A C 1
ATOM 1352 O O . ALA A 1 180 ? -14.731 -8.010 -22.160 1.00 34.28 180 ALA A O 1
ATOM 1353 N N . GLY A 1 181 ? -12.924 -9.307 -22.504 1.00 37.81 181 GLY A N 1
ATOM 1354 C CA . GLY A 1 181 ? -12.056 -8.268 -23.069 1.00 37.81 181 GLY A CA 1
ATOM 1355 C C . GLY A 1 181 ? -10.949 -7.685 -22.177 1.00 37.81 181 GLY A C 1
ATOM 1356 O O . GLY A 1 181 ? -10.272 -6.773 -22.638 1.00 37.81 181 GLY A O 1
ATOM 1357 N N . GLY A 1 182 ? -10.711 -8.170 -20.953 1.00 37.19 182 GLY A N 1
ATOM 1358 C CA . GLY A 1 182 ? -9.633 -7.652 -20.093 1.00 37.19 182 GLY A CA 1
ATOM 1359 C C . GLY A 1 182 ? -8.497 -8.652 -19.894 1.00 37.19 182 GLY A C 1
ATOM 1360 O O . GLY A 1 182 ? -8.660 -9.611 -19.145 1.00 37.19 182 GLY A O 1
ATOM 1361 N N . GLY A 1 183 ? -7.346 -8.437 -20.536 1.00 38.69 183 GLY A N 1
ATOM 1362 C CA . GLY A 1 183 ? -6.110 -9.135 -20.167 1.00 38.69 183 GLY A CA 1
ATOM 1363 C C . GLY A 1 183 ? -5.757 -8.877 -18.697 1.00 38.69 183 GLY A C 1
ATOM 1364 O O . GLY A 1 183 ? -6.158 -7.858 -18.135 1.00 38.69 183 GLY A O 1
ATOM 1365 N N . LEU A 1 184 ? -5.020 -9.796 -18.066 1.00 42.81 184 LEU A N 1
ATOM 1366 C CA . LEU A 1 184 ? -4.420 -9.563 -16.750 1.00 42.81 184 LEU A CA 1
ATOM 1367 C C . LEU A 1 184 ? -3.502 -8.336 -16.862 1.00 42.81 184 LEU A C 1
ATOM 1369 O O . LEU A 1 184 ? -2.381 -8.435 -17.347 1.00 42.81 184 LEU A O 1
ATOM 1373 N N . GLN A 1 185 ? -4.014 -7.166 -16.478 1.00 43.97 185 GLN A N 1
ATOM 1374 C CA . GLN A 1 185 ? -3.350 -5.874 -16.679 1.00 43.97 185 GLN A CA 1
ATOM 1375 C C . GLN A 1 185 ? -2.251 -5.598 -15.638 1.00 43.97 185 GLN A C 1
ATOM 1377 O O . GLN A 1 185 ? -1.616 -4.550 -15.666 1.00 43.97 185 GLN A O 1
ATOM 1382 N N . TYR A 1 186 ? -2.013 -6.544 -14.729 1.00 47.66 186 TYR A N 1
ATOM 1383 C CA . TYR A 1 186 ? -1.010 -6.452 -13.674 1.00 47.66 186 TYR A CA 1
ATOM 1384 C C . TYR A 1 186 ? 0.172 -7.338 -14.051 1.00 47.66 186 TYR A C 1
ATOM 1386 O O . TYR A 1 186 ? 0.245 -8.501 -13.651 1.00 47.66 186 TYR A O 1
ATOM 1394 N N . GLN A 1 187 ? 1.055 -6.805 -14.894 1.00 51.69 187 GLN A N 1
ATOM 1395 C CA . GLN A 1 187 ? 2.210 -7.552 -15.380 1.00 51.69 187 GLN A CA 1
ATOM 1396 C C . GLN A 1 187 ? 3.223 -7.785 -14.246 1.00 51.69 187 GLN A C 1
ATOM 1398 O O . GLN A 1 187 ? 3.763 -8.892 -14.161 1.00 51.69 187 GLN A O 1
ATOM 1403 N N . PHE A 1 188 ? 3.394 -6.812 -13.334 1.00 56.91 188 PHE A N 1
ATOM 1404 C CA . PHE A 1 188 ? 4.152 -6.978 -12.094 1.00 56.91 188 PHE A CA 1
ATOM 1405 C C . PHE A 1 188 ? 3.562 -6.172 -10.925 1.00 56.91 188 PHE A C 1
ATOM 1407 O O . PHE A 1 188 ? 3.585 -4.942 -10.890 1.00 56.91 188 PHE A O 1
ATOM 1414 N N . MET A 1 189 ? 3.072 -6.881 -9.907 1.00 69.44 189 MET A N 1
ATOM 1415 C CA . MET A 1 189 ? 2.579 -6.270 -8.670 1.00 69.44 189 MET A CA 1
ATOM 1416 C C . MET A 1 189 ? 3.365 -6.795 -7.479 1.00 69.44 189 MET A C 1
ATOM 1418 O O . MET A 1 189 ? 3.587 -8.004 -7.357 1.00 69.44 189 MET A O 1
ATOM 1422 N N . MET A 1 190 ? 3.782 -5.880 -6.611 1.00 77.94 190 MET A N 1
ATOM 1423 C CA . MET A 1 190 ? 4.432 -6.184 -5.349 1.00 77.94 190 MET A CA 1
ATOM 1424 C C . MET A 1 190 ? 3.432 -6.003 -4.211 1.00 77.94 190 MET A C 1
ATOM 1426 O O . MET A 1 190 ? 2.760 -4.978 -4.114 1.00 77.94 190 MET A O 1
ATOM 1430 N N . PHE A 1 191 ? 3.384 -6.989 -3.323 1.00 79.50 191 PHE A N 1
ATOM 1431 C CA . PHE A 1 191 ? 2.737 -6.892 -2.029 1.00 79.50 191 PHE A CA 1
ATOM 1432 C C . PHE A 1 191 ? 3.815 -6.843 -0.955 1.00 79.50 191 PHE A C 1
ATOM 1434 O O . PHE A 1 191 ? 4.600 -7.782 -0.817 1.00 79.50 191 PHE A O 1
ATOM 1441 N N . ALA A 1 192 ? 3.844 -5.764 -0.185 1.00 75.88 192 ALA A N 1
ATOM 1442 C CA . ALA A 1 192 ? 4.684 -5.652 0.997 1.00 75.88 192 ALA A CA 1
ATOM 1443 C C . ALA A 1 192 ? 3.831 -5.937 2.236 1.00 75.88 192 ALA A C 1
ATOM 1445 O O . ALA A 1 192 ? 2.864 -5.224 2.511 1.00 75.88 192 ALA A O 1
ATOM 1446 N N . ILE A 1 193 ? 4.186 -6.980 2.984 1.00 79.88 193 ILE A N 1
ATOM 1447 C CA . ILE A 1 193 ? 3.608 -7.263 4.295 1.00 79.88 193 ILE A CA 1
ATOM 1448 C C . ILE A 1 193 ? 4.569 -6.743 5.353 1.00 79.88 193 ILE A C 1
ATOM 1450 O O . ILE A 1 193 ? 5.708 -7.194 5.490 1.00 79.88 193 ILE A O 1
ATOM 1454 N N . LEU A 1 194 ? 4.069 -5.784 6.116 1.00 76.38 194 LEU A N 1
ATOM 1455 C CA . LEU A 1 194 ? 4.778 -5.073 7.160 1.00 76.38 194 LEU A CA 1
ATOM 1456 C C . LEU A 1 194 ? 4.068 -5.358 8.482 1.00 76.38 194 LEU A C 1
ATOM 1458 O O . LEU A 1 194 ? 2.940 -4.912 8.704 1.00 76.38 194 LEU A O 1
ATOM 1462 N N . TYR A 1 195 ? 4.708 -6.100 9.383 1.00 77.81 195 TYR A N 1
ATOM 1463 C CA . TYR A 1 195 ? 4.167 -6.257 10.731 1.00 77.81 195 TYR A CA 1
ATOM 1464 C C . TYR A 1 195 ? 4.359 -4.973 11.547 1.00 77.81 195 TYR A C 1
ATOM 1466 O O . TYR A 1 195 ? 5.304 -4.200 11.323 1.00 77.81 195 TYR A O 1
ATOM 1474 N N . GLY A 1 196 ? 3.430 -4.727 12.472 1.00 64.81 196 GLY A N 1
ATOM 1475 C CA . GLY A 1 196 ? 3.504 -3.586 13.376 1.00 64.81 196 GLY A CA 1
ATOM 1476 C C . GLY A 1 196 ? 4.652 -3.714 14.378 1.00 64.81 196 GLY A C 1
ATOM 1477 O O . GLY A 1 196 ? 4.989 -4.815 14.815 1.00 64.81 196 GLY A O 1
ATOM 1478 N N . SER A 1 197 ? 5.221 -2.573 14.781 1.00 59.94 197 SER A N 1
ATOM 1479 C CA . SER A 1 197 ? 6.378 -2.471 15.698 1.00 59.94 197 SER A CA 1
ATOM 1480 C C . SER A 1 197 ? 6.137 -3.104 17.085 1.00 59.94 197 SER A C 1
ATOM 1482 O O . SER A 1 197 ? 7.063 -3.433 17.819 1.00 59.94 197 SER A O 1
ATOM 1484 N N . LEU A 1 198 ? 4.872 -3.341 17.444 1.00 55.16 198 LEU A N 1
ATOM 1485 C CA . LEU A 1 198 ? 4.461 -3.941 18.717 1.00 55.16 198 LEU A CA 1
ATOM 1486 C C . LEU A 1 198 ? 4.594 -5.479 18.767 1.00 55.16 198 LEU A C 1
ATOM 1488 O O . LEU A 1 198 ? 4.246 -6.084 19.783 1.00 55.16 198 LEU A O 1
ATOM 1492 N N . MET A 1 199 ? 5.061 -6.128 17.696 1.00 54.28 199 MET A N 1
ATOM 1493 C CA . MET A 1 199 ? 5.248 -7.582 17.643 1.00 54.28 199 MET A CA 1
ATOM 1494 C C . MET A 1 199 ? 6.711 -7.972 17.904 1.00 54.28 199 MET A C 1
ATOM 1496 O O . MET A 1 199 ? 7.598 -7.540 17.169 1.00 54.28 199 MET A O 1
ATOM 1500 N N . PRO A 1 200 ? 7.002 -8.829 18.902 1.00 52.06 200 PRO A N 1
ATOM 1501 C CA . PRO A 1 200 ? 8.317 -9.447 19.008 1.00 52.06 200 PRO A CA 1
ATOM 1502 C C . PRO A 1 200 ? 8.532 -10.398 17.824 1.00 52.06 200 PRO A C 1
ATOM 1504 O O . PRO A 1 200 ? 7.609 -11.110 17.430 1.00 52.06 200 PRO A O 1
ATOM 1507 N N . ALA A 1 201 ? 9.757 -10.457 17.292 1.00 54.69 201 ALA A N 1
ATOM 1508 C CA . ALA A 1 201 ? 10.057 -11.211 16.070 1.00 54.69 201 ALA A CA 1
ATOM 1509 C C . ALA A 1 201 ? 9.698 -12.708 16.125 1.00 54.69 201 ALA A C 1
ATOM 1511 O O . ALA A 1 201 ? 9.432 -13.328 15.102 1.00 54.69 201 ALA A O 1
ATOM 1512 N N . SER A 1 202 ? 9.607 -13.280 17.328 1.00 48.00 202 SER A N 1
ATOM 1513 C CA . SER A 1 202 ? 9.161 -14.657 17.566 1.00 48.00 202 SER A CA 1
ATOM 1514 C C . SER A 1 202 ? 7.672 -14.908 17.294 1.00 48.00 202 SER A C 1
ATOM 1516 O O . SER A 1 202 ? 7.249 -16.062 17.282 1.00 48.00 202 SER A O 1
ATOM 1518 N N . GLN A 1 203 ? 6.870 -13.854 17.124 1.00 55.16 203 GLN A N 1
ATOM 1519 C CA . GLN A 1 203 ? 5.434 -13.931 16.839 1.00 55.16 203 GLN A CA 1
ATOM 1520 C C . GLN A 1 203 ? 5.087 -13.607 15.387 1.00 55.16 203 GLN A C 1
ATOM 1522 O O . GLN A 1 203 ? 3.904 -13.646 15.038 1.00 55.16 203 GLN A O 1
ATOM 1527 N N . TYR A 1 204 ? 6.076 -13.308 14.539 1.00 57.97 204 TYR A N 1
ATOM 1528 C CA . TYR A 1 204 ? 5.829 -13.297 13.106 1.00 57.97 204 TYR A CA 1
ATOM 1529 C C . TYR A 1 204 ? 5.421 -14.713 12.709 1.00 57.97 204 TYR A C 1
ATOM 1531 O O . TYR A 1 204 ? 6.163 -15.658 12.996 1.00 57.97 204 TYR A O 1
ATOM 1539 N N . PRO A 1 205 ? 4.226 -14.912 12.130 1.00 51.16 205 PRO A N 1
ATOM 1540 C CA . PRO A 1 205 ? 3.897 -16.207 11.585 1.00 51.16 205 PRO A CA 1
ATOM 1541 C C . PRO A 1 205 ? 4.909 -16.463 10.470 1.00 51.16 205 PRO A C 1
ATOM 1543 O O . PRO A 1 205 ? 4.819 -15.854 9.406 1.00 51.16 205 PRO A O 1
ATOM 1546 N N . LEU A 1 206 ? 5.884 -17.343 10.735 1.00 45.25 206 LEU A N 1
ATOM 1547 C CA . LEU A 1 206 ? 6.622 -18.024 9.680 1.00 45.25 206 LEU A CA 1
ATOM 1548 C C . LEU A 1 206 ? 5.543 -18.549 8.753 1.00 45.25 206 LEU A C 1
ATOM 1550 O O . LEU A 1 206 ? 4.647 -19.250 9.236 1.00 45.25 206 LEU A O 1
ATOM 1554 N N . LEU A 1 207 ? 5.562 -18.119 7.492 1.00 46.56 207 LEU A N 1
ATOM 1555 C CA . LEU A 1 207 ? 4.580 -18.535 6.506 1.00 46.56 207 LEU A CA 1
ATOM 1556 C C . LEU A 1 207 ? 4.576 -20.066 6.533 1.00 46.56 207 LEU A C 1
ATOM 1558 O O . LEU A 1 207 ? 5.519 -20.708 6.071 1.00 46.56 207 LEU A O 1
ATOM 1562 N N . GLY A 1 208 ? 3.585 -20.639 7.222 1.00 35.91 208 GLY A N 1
ATOM 1563 C CA . GLY A 1 208 ? 3.533 -22.068 7.471 1.00 35.91 208 GLY A CA 1
ATOM 1564 C C . GLY A 1 208 ? 3.598 -22.760 6.126 1.00 35.91 208 GLY A C 1
ATOM 1565 O O . GLY A 1 208 ? 3.050 -22.242 5.153 1.00 35.91 208 GLY A O 1
ATOM 1566 N N . THR A 1 209 ? 4.289 -23.896 6.065 1.00 32.59 209 THR A N 1
ATOM 1567 C CA . THR A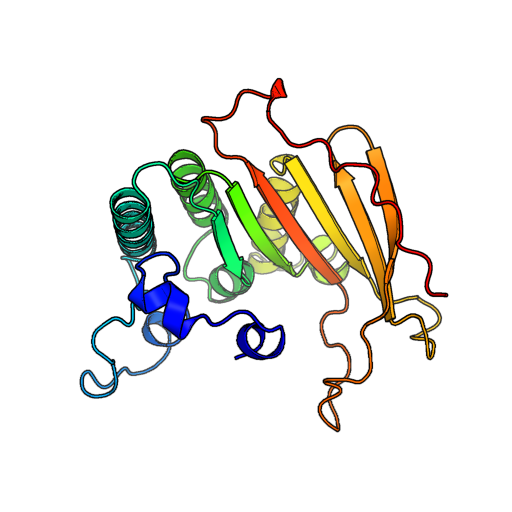 1 209 ? 4.305 -24.783 4.905 1.00 32.59 209 THR A CA 1
ATOM 1568 C C . THR A 1 209 ? 2.885 -24.893 4.360 1.00 32.59 209 THR A C 1
ATOM 1570 O O . THR A 1 209 ? 2.040 -25.577 4.945 1.00 32.59 209 THR A O 1
ATOM 1573 N N . PHE A 1 210 ? 2.612 -24.166 3.270 1.00 32.06 210 PHE A N 1
ATOM 1574 C CA . PHE A 1 210 ? 1.372 -24.266 2.521 1.00 32.06 210 PHE A CA 1
ATOM 1575 C C . PHE A 1 210 ? 1.369 -25.686 1.966 1.00 32.06 210 PHE A C 1
ATOM 1577 O O . PHE A 1 210 ? 1.950 -25.969 0.921 1.00 32.06 210 PHE A O 1
ATOM 1584 N N . HIS A 1 211 ? 0.780 -26.615 2.717 1.00 27.86 211 HIS A N 1
ATOM 1585 C CA . HIS A 1 211 ? 0.431 -27.915 2.186 1.00 27.86 211 HIS A CA 1
ATOM 1586 C C . HIS A 1 211 ? -0.630 -27.634 1.136 1.00 27.86 211 HIS A C 1
ATOM 1588 O O . HIS A 1 211 ? -1.782 -27.352 1.466 1.00 27.86 211 HIS A O 1
ATOM 1594 N N . GLY A 1 212 ? -0.204 -27.632 -0.128 1.00 29.78 212 GLY A N 1
ATOM 1595 C CA . GLY A 1 212 ? -1.114 -27.645 -1.254 1.00 29.78 212 GLY A CA 1
ATOM 1596 C C . GLY A 1 212 ? -2.115 -28.763 -1.012 1.00 29.78 212 GLY A C 1
ATOM 1597 O O . GLY A 1 212 ? -1.742 -29.933 -0.925 1.00 29.78 212 GLY A O 1
ATOM 1598 N N . VAL A 1 213 ? -3.380 -28.394 -0.833 1.00 32.50 213 VAL A N 1
ATOM 1599 C CA . VAL A 1 213 ? -4.472 -29.356 -0.885 1.00 32.50 213 VAL A CA 1
ATOM 1600 C C . VAL A 1 213 ? -4.505 -29.812 -2.336 1.00 32.50 213 VAL A C 1
ATOM 1602 O O . VAL A 1 213 ? -4.983 -29.092 -3.209 1.00 32.50 213 VAL A O 1
ATOM 1605 N N . GLY A 1 214 ? -3.886 -30.964 -2.594 1.00 27.77 214 GLY A N 1
ATOM 1606 C CA . GLY A 1 214 ? -3.968 -31.637 -3.877 1.00 27.77 214 GLY A CA 1
ATOM 1607 C C . GLY A 1 214 ? -5.437 -31.852 -4.215 1.00 27.77 214 GLY A C 1
ATOM 1608 O O . GLY A 1 214 ? -6.186 -32.403 -3.407 1.00 27.77 214 GLY A O 1
ATOM 1609 N N . ALA A 1 215 ? -5.841 -31.368 -5.385 1.00 32.72 215 ALA A N 1
ATOM 1610 C CA . ALA A 1 215 ? -7.121 -31.713 -5.971 1.00 32.72 215 ALA A CA 1
ATOM 1611 C C . ALA A 1 215 ? -7.144 -33.232 -6.206 1.00 32.72 215 ALA A C 1
ATOM 1613 O O . ALA A 1 215 ? -6.272 -33.769 -6.893 1.00 32.72 215 ALA A O 1
ATOM 1614 N N . GLY A 1 216 ? -8.102 -33.904 -5.571 1.00 30.00 216 GLY A N 1
ATOM 1615 C CA . GLY A 1 216 ? -8.601 -35.209 -5.997 1.00 30.00 216 GLY A CA 1
ATOM 1616 C C . GLY A 1 216 ? -9.809 -35.034 -6.901 1.00 30.00 216 GLY A C 1
ATOM 1617 O O . GLY A 1 216 ? -10.450 -33.960 -6.809 1.00 30.00 216 GLY A O 1
#

InterPro domains:
  IPR018627 Elongator complex protein 6 [PTHR16184] (7-165)
  IPR027417 P-loop containing nucleoside triphosphate hydrolase [G3DSA:3.40.50.300] (3-179)

Radius of gyration: 18.74 Å; chains: 1; bounding box: 42×53×45 Å

Sequence (216 aa):
MLICSKGLDLDSLQKQNRFLFVDGLTGLYCPMDKDTAKSGDVFLQQGSVGATLDKAVAELARSSGRGKVVLVLDQMDAWLAMGEVSCMEALNLVTRLRENVHSLVMTVAADDALLHAQSTTLEREHAAFATTLAHEASCVMSLRLLDTGTADDVSGVLRITDADQGVEYLYHVGDAHRTAGGGLQYQFMMFAILYGSLMPASQYPLLGTFHGVGAG

Foldseek 3Di:
DPVVVVVDPQVVCVVLLQDADEAEDCQDPNPDDPVPDDDRYHYDHQPCNLVSLLVSLVSSVVSVVPDFAEAEAEALLVVLVVVSDFLVRSVVSVLVNLQSGQKYKYKYQDDPCLQPVCPDPSSVRSNVNVVVLVVQFQKKWKWAADPVGADPAFGTWIWIDGPPDIDIDTDGDDPPDPPVPDDPPRRMMMMGMHGHPPDDPVPPPPPPPPPPPDDD

Organism: NCBI:txid1081109